Protein AF-A0A815WYH3-F1 (afdb_monomer_lite)

Foldseek 3Di:
DQLLLVLLCVLLVHDSVVFDQPDFVVNSVCDPVNLVVSQVSSCVVLVHRDDSVVCVVQGGNVSSSVVVCVVRPPCPPPLVPLAWDWDAPPPVLLDDIETEGDDDAELVSLLVCCLVCQVVVVVSCVVRVHYHYPRHPQQDPVSVVSNVVSNDDVPDDQDDPDPDPADWDDPDPRDIDDGDDDQVDDDDDDAAPPVDPDGDPDDDDDPNDDDDPPGDDDDDDDVVVVLVPDDPVVVVVVVVD

Sequence (241 aa):
MNIVQNCLSKLLGIPSTSISVETVFDDLGIDSLQAITFIDLLSQTVGKDVDIDILYKYPNIKSFAGRIQELTTDSAPIKPVINIQNYTLDKTAGMPKVYESIGEKSLEILLQFISSSKQRLLDELHQYGALLFCGFDVITAEHLSGVVESFTVSNKSFLDYRDGISPRTRLTTKVFTSTEYPKRVNMSLHNEMSYSTNMPSIIFFFCEIPPVENTGQTPIGDSRAIFESVDHNILTEFIER

pLDDT: mean 83.75, std 11.71, range [36.84, 96.62]

Organism: NCBI:txid1234261

InterPro domains:
  IPR003819 TauD/TfdA-like domain [PF02668] (106-231)
  IPR009081 Phosphopantetheine binding ACP domain [PF00550] (4-68)
  IPR009081 Phosphopantetheine binding ACP domain [PS50075] (1-72)
  IPR020806 Polyketide synthase-like, phosphopantetheine-binding domain [SM00823] (1-72)
  IPR036736 ACP-like superfamily [G3DSA:1.10.1200.10] (1-76)
  IPR036736 ACP-like superfamily [SSF47336] (2-76)
  IPR042098 Glutarate 2-hydroxylase superfamily [G3DSA:3.60.130.10] (80-241)
  IPR050411 Alpha-ketoglutarate-dependent hydroxylases [PTHR10696] (107-230)

Structure (mmCIF, N/CA/C/O backbone):
data_AF-A0A815WYH3-F1
#
_entry.id   AF-A0A815WYH3-F1
#
loop_
_atom_site.group_PDB
_atom_site.id
_atom_site.type_symbol
_atom_site.label_atom_id
_atom_site.label_alt_id
_atom_site.label_comp_id
_atom_site.label_asym_id
_atom_site.label_entity_id
_atom_site.label_seq_id
_atom_site.pdbx_PDB_ins_code
_atom_site.Cartn_x
_atom_site.Cartn_y
_atom_site.Cartn_z
_atom_site.occupancy
_atom_site.B_iso_or_equiv
_atom_site.auth_seq_id
_atom_site.auth_comp_id
_atom_site.auth_asym_id
_atom_site.auth_atom_id
_atom_site.pdbx_PDB_model_num
ATOM 1 N N . MET A 1 1 ? -24.680 0.031 37.332 1.00 52.81 1 MET A N 1
ATOM 2 C CA . MET A 1 1 ? -23.411 -0.338 38.000 1.00 52.81 1 MET A CA 1
ATOM 3 C C . MET A 1 1 ? -22.354 -0.485 36.914 1.00 52.81 1 MET A C 1
ATOM 5 O O . MET A 1 1 ? -22.673 -1.070 35.887 1.00 52.81 1 MET A O 1
ATOM 9 N N . ASN A 1 2 ? -21.181 0.133 37.060 1.00 76.50 2 ASN A N 1
ATOM 10 C CA . ASN A 1 2 ? -20.181 0.244 35.991 1.00 76.50 2 ASN A CA 1
ATOM 11 C C . ASN A 1 2 ? -19.472 -1.109 35.749 1.00 76.50 2 ASN A C 1
ATOM 13 O O . ASN A 1 2 ? -18.952 -1.698 36.695 1.00 76.50 2 ASN A O 1
ATOM 17 N N . ILE A 1 3 ? -19.442 -1.599 34.501 1.00 84.25 3 ILE A N 1
ATOM 18 C CA . ILE A 1 3 ? -18.807 -2.879 34.110 1.00 84.25 3 ILE A CA 1
ATOM 19 C C . ILE A 1 3 ? -17.335 -2.924 34.546 1.00 84.25 3 ILE A C 1
ATOM 21 O O . ILE A 1 3 ? -16.867 -3.944 35.050 1.00 84.25 3 ILE A O 1
ATOM 25 N N . VAL A 1 4 ? -16.641 -1.790 34.440 1.00 87.44 4 VAL A N 1
ATOM 26 C CA . VAL A 1 4 ? -15.240 -1.627 34.846 1.00 87.44 4 VAL A CA 1
ATOM 27 C C . VAL A 1 4 ? -15.076 -1.851 36.354 1.00 87.44 4 VAL A C 1
ATOM 29 O O . VAL A 1 4 ? -14.232 -2.641 36.772 1.00 87.44 4 VAL A O 1
ATOM 32 N N . GLN A 1 5 ? -15.936 -1.242 37.183 1.00 88.44 5 GLN A N 1
ATOM 33 C CA . GLN A 1 5 ? -15.913 -1.442 38.642 1.00 88.44 5 GLN A CA 1
ATOM 34 C C . GLN A 1 5 ? -16.225 -2.888 39.031 1.00 88.44 5 GLN A C 1
ATOM 36 O O . GLN A 1 5 ? -15.659 -3.394 39.994 1.00 88.44 5 GLN A O 1
ATOM 41 N N . ASN A 1 6 ? -17.105 -3.567 38.293 1.00 86.56 6 ASN A N 1
ATOM 42 C CA . ASN A 1 6 ? -17.422 -4.971 38.552 1.00 86.56 6 ASN A CA 1
ATOM 43 C C . ASN A 1 6 ? -16.234 -5.892 38.244 1.00 86.56 6 ASN A C 1
ATOM 45 O O . ASN A 1 6 ? -15.979 -6.826 39.000 1.00 86.56 6 ASN A O 1
ATOM 49 N N . CYS A 1 7 ? -15.502 -5.629 37.159 1.00 88.50 7 CYS A N 1
ATOM 50 C CA . CYS A 1 7 ? -14.302 -6.392 36.814 1.00 88.50 7 CYS A CA 1
ATOM 51 C C . CYS A 1 7 ? -13.193 -6.173 37.854 1.00 88.50 7 CYS A C 1
ATOM 53 O O . CYS A 1 7 ? -12.620 -7.143 38.343 1.00 88.50 7 CYS A O 1
ATOM 55 N N . LEU A 1 8 ? -12.970 -4.926 38.282 1.00 89.56 8 LEU A N 1
ATOM 56 C CA . LEU A 1 8 ? -12.018 -4.618 39.357 1.00 89.56 8 LEU A CA 1
ATOM 57 C C . LEU A 1 8 ? -12.423 -5.232 40.695 1.00 89.56 8 LEU A C 1
ATOM 59 O O . LEU A 1 8 ? -11.582 -5.770 41.399 1.00 89.56 8 LEU A O 1
ATOM 63 N N . SER A 1 9 ? -13.711 -5.199 41.036 1.00 89.94 9 SER A N 1
ATOM 64 C CA . SER A 1 9 ? -14.232 -5.819 42.258 1.00 89.94 9 SER A CA 1
ATOM 65 C C . SER A 1 9 ? -13.951 -7.323 42.297 1.00 89.94 9 SER A C 1
ATOM 67 O O . SER A 1 9 ? -13.523 -7.839 43.327 1.00 89.94 9 SER A O 1
ATOM 69 N N . LYS A 1 10 ? -14.121 -8.020 41.165 1.00 87.62 10 LYS A N 1
ATOM 70 C CA . LYS A 1 10 ? -13.778 -9.445 41.040 1.00 87.62 10 LYS A CA 1
ATOM 71 C C . LYS A 1 10 ? -12.277 -9.701 41.161 1.00 87.62 10 LYS A C 1
ATOM 73 O O . LYS A 1 10 ? -11.895 -10.665 41.811 1.00 87.62 10 LYS A O 1
ATOM 78 N N . LEU A 1 11 ? -11.453 -8.858 40.538 1.00 89.38 11 LEU A N 1
ATOM 79 C CA . LEU A 1 11 ? -9.998 -9.003 40.546 1.00 89.38 11 LEU A CA 1
ATOM 80 C C . LEU A 1 11 ? -9.394 -8.736 41.932 1.00 89.38 11 LEU A C 1
ATOM 82 O O . LEU A 1 11 ? -8.588 -9.521 42.415 1.00 89.38 11 LEU A O 1
ATOM 86 N N . LEU A 1 12 ? -9.808 -7.641 42.572 1.00 87.25 12 LEU A N 1
ATOM 87 C CA . LEU A 1 12 ? -9.263 -7.166 43.846 1.00 87.25 12 LEU A CA 1
ATOM 88 C C . LEU A 1 12 ? -9.925 -7.824 45.068 1.00 87.25 12 LEU A C 1
ATOM 90 O O . LEU A 1 12 ? -9.459 -7.652 46.191 1.00 87.25 12 LEU A O 1
ATOM 94 N N . GLY A 1 13 ? -11.036 -8.543 44.880 1.00 86.75 13 GLY A N 1
ATOM 95 C CA . GLY A 1 13 ? -11.764 -9.202 45.969 1.00 86.75 13 GLY A CA 1
ATOM 96 C C . GLY A 1 13 ? -12.457 -8.243 46.947 1.00 86.75 13 GLY A C 1
ATOM 97 O O . GLY A 1 13 ? -12.794 -8.647 48.059 1.00 86.75 13 GLY A O 1
ATOM 98 N N . ILE A 1 14 ? -12.683 -6.985 46.554 1.00 88.50 14 ILE A N 1
ATOM 99 C CA . ILE A 1 14 ? -13.350 -5.954 47.368 1.00 88.50 14 ILE A CA 1
ATOM 100 C C . ILE A 1 14 ? -14.691 -5.536 46.750 1.00 88.50 14 ILE A C 1
ATOM 102 O O . ILE A 1 14 ? -14.856 -5.632 45.532 1.00 88.50 14 ILE A O 1
ATOM 106 N N . PRO A 1 15 ? -15.666 -5.052 47.542 1.00 86.88 15 PRO A N 1
ATOM 107 C CA . PRO A 1 15 ? -16.958 -4.613 47.019 1.00 86.88 15 PRO A CA 1
ATOM 108 C C . PRO A 1 15 ? -16.825 -3.492 45.980 1.00 86.88 15 PRO A C 1
ATOM 110 O O . PRO A 1 15 ? -16.103 -2.521 46.180 1.00 86.88 15 PRO A O 1
ATOM 113 N N . SER A 1 16 ? -17.590 -3.551 44.889 1.00 85.25 16 SER A N 1
ATOM 114 C CA . SER A 1 16 ? -17.569 -2.509 43.848 1.00 85.25 16 SER A CA 1
ATOM 115 C C . SER A 1 16 ? -17.912 -1.106 44.374 1.00 85.25 16 SER A C 1
ATOM 117 O O . SER A 1 16 ? -17.493 -0.111 43.792 1.00 85.25 16 SER A O 1
ATOM 119 N N . THR A 1 17 ? -18.674 -1.012 45.468 1.00 85.81 17 THR A N 1
ATOM 120 C CA . THR A 1 17 ? -19.063 0.248 46.120 1.00 85.81 17 THR A CA 1
ATOM 121 C C . THR A 1 17 ? -17.929 0.913 46.896 1.00 85.81 17 THR A C 1
ATOM 123 O O . THR A 1 17 ? -18.011 2.113 47.143 1.00 85.81 17 THR A O 1
ATOM 126 N N . SER A 1 18 ? -16.880 0.173 47.274 1.00 85.31 18 SER A N 1
ATOM 127 C CA . SER A 1 18 ? -15.700 0.736 47.943 1.00 85.31 18 SER A CA 1
ATOM 128 C C . SER A 1 18 ? -14.633 1.224 46.963 1.00 85.31 18 SER A C 1
ATOM 130 O O . SER A 1 18 ? -13.652 1.825 47.389 1.00 85.31 18 SER A O 1
ATOM 132 N N . ILE A 1 19 ? -14.806 0.978 45.661 1.00 86.50 19 ILE A N 1
ATOM 133 C CA . ILE A 1 19 ? -13.854 1.388 44.628 1.00 86.50 19 ILE A CA 1
ATOM 134 C C . ILE A 1 19 ? -14.265 2.759 44.087 1.00 86.50 19 ILE A C 1
ATOM 136 O O . ILE A 1 19 ? -15.238 2.881 43.335 1.00 86.50 19 ILE A O 1
ATOM 140 N N . SER A 1 20 ? -13.509 3.791 44.459 1.00 88.06 20 SER A N 1
ATOM 141 C CA . SER A 1 20 ? -13.679 5.143 43.920 1.00 88.06 20 SER A CA 1
ATOM 142 C C . SER A 1 20 ? -13.377 5.174 42.424 1.00 88.06 20 SER A C 1
ATOM 144 O O . SER A 1 20 ? -12.405 4.582 41.960 1.00 88.06 20 SER A O 1
ATOM 146 N N . VAL A 1 21 ? -14.198 5.900 41.662 1.00 86.50 21 VAL A N 1
ATOM 147 C CA . VAL A 1 21 ? -14.031 6.003 40.205 1.00 86.50 21 VAL A CA 1
ATOM 148 C C . VAL A 1 21 ? -12.899 6.943 39.774 1.00 86.50 21 VAL A C 1
ATOM 150 O O . VAL A 1 21 ? -12.484 6.904 38.618 1.00 86.50 21 VAL A O 1
ATOM 153 N N . GLU A 1 22 ? -12.425 7.790 40.687 1.00 86.94 22 GLU A N 1
ATOM 154 C CA . GLU A 1 22 ? -11.383 8.795 40.431 1.00 86.94 22 GLU A CA 1
ATOM 155 C C . GLU A 1 22 ? -9.981 8.295 40.812 1.00 86.94 22 GLU A C 1
ATOM 157 O O . GLU A 1 22 ? -8.987 8.873 40.378 1.00 86.94 22 GLU A O 1
ATOM 162 N N . THR A 1 23 ? -9.887 7.232 41.621 1.00 86.44 23 THR A N 1
ATOM 163 C CA . THR A 1 23 ? -8.600 6.655 42.030 1.00 86.44 23 THR A CA 1
ATOM 164 C C . THR A 1 23 ? -7.908 6.030 40.826 1.00 86.44 23 THR A C 1
ATOM 166 O O . THR A 1 23 ? -8.549 5.340 40.026 1.00 86.44 23 THR A O 1
ATOM 169 N N . VAL A 1 24 ? -6.606 6.285 40.693 1.00 89.12 24 VAL A N 1
ATOM 170 C CA . VAL A 1 24 ? -5.809 5.705 39.612 1.00 89.12 24 VAL A CA 1
ATOM 171 C C . VAL A 1 24 ? -5.590 4.209 39.834 1.00 89.12 24 VAL A C 1
ATOM 173 O O . VAL A 1 24 ? -5.567 3.746 40.972 1.00 89.12 24 VAL A O 1
ATOM 176 N N . PHE A 1 25 ? -5.457 3.436 38.757 1.00 88.31 25 PHE A N 1
ATOM 177 C CA . PHE A 1 25 ? -5.345 1.976 38.842 1.00 88.31 25 PHE A CA 1
ATOM 178 C C . PHE A 1 25 ? -4.132 1.518 39.660 1.00 88.31 25 PHE A C 1
ATOM 180 O O . PHE A 1 25 ? -4.266 0.601 40.470 1.00 88.31 25 PHE A O 1
ATOM 187 N N . ASP A 1 26 ? -3.001 2.207 39.535 1.00 84.12 26 ASP A N 1
ATOM 188 C CA . ASP A 1 26 ? -1.790 1.932 40.313 1.00 84.12 26 ASP A CA 1
ATOM 189 C C . ASP A 1 26 ? -2.052 2.054 41.826 1.00 84.12 26 ASP A C 1
ATOM 191 O O . ASP A 1 26 ? -1.686 1.171 42.602 1.00 84.12 26 ASP A O 1
ATOM 195 N N . ASP A 1 27 ? -2.785 3.094 42.243 1.00 85.94 27 ASP A N 1
ATOM 196 C CA . ASP A 1 27 ? -3.171 3.329 43.644 1.00 85.94 27 ASP A CA 1
ATOM 197 C C . ASP A 1 27 ? -4.234 2.329 44.138 1.00 85.94 27 ASP A C 1
ATOM 199 O O . ASP A 1 27 ? -4.399 2.131 45.343 1.00 85.94 27 ASP A O 1
ATOM 203 N N . LEU A 1 28 ? -4.958 1.679 43.219 1.00 84.19 28 LEU A N 1
ATOM 204 C CA . LEU A 1 28 ? -5.856 0.557 43.515 1.00 84.19 28 LEU A CA 1
ATOM 205 C C . LEU A 1 28 ? -5.106 -0.780 43.641 1.00 84.19 28 LEU A C 1
ATOM 207 O O . LEU A 1 28 ? -5.736 -1.796 43.939 1.00 84.19 28 LEU A O 1
ATOM 211 N N . GLY A 1 29 ? -3.785 -0.785 43.442 1.00 83.12 29 GLY A N 1
ATOM 212 C CA . GLY A 1 29 ? -2.940 -1.973 43.521 1.00 83.12 29 GLY A CA 1
ATOM 213 C C . GLY A 1 29 ? -2.857 -2.770 42.221 1.00 83.12 29 GLY A C 1
ATOM 214 O O . GLY A 1 29 ? -2.375 -3.900 42.253 1.00 83.12 29 GLY A O 1
ATOM 215 N N . ILE A 1 30 ? -3.304 -2.202 41.094 1.00 86.25 30 ILE A N 1
ATOM 216 C CA . ILE A 1 30 ? -3.217 -2.839 39.777 1.00 86.25 30 ILE A CA 1
ATOM 217 C C . ILE A 1 30 ? -1.783 -2.710 39.253 1.00 86.25 30 ILE A C 1
ATOM 219 O O . ILE A 1 30 ? -1.401 -1.703 38.666 1.00 86.25 30 ILE A O 1
ATOM 223 N N . ASP A 1 31 ? -0.983 -3.747 39.475 1.00 85.00 31 ASP A N 1
ATOM 224 C CA . ASP A 1 31 ? 0.355 -3.889 38.897 1.00 85.00 31 ASP A CA 1
ATOM 225 C C . ASP A 1 31 ? 0.322 -4.432 37.450 1.00 85.00 31 ASP A C 1
ATOM 227 O O . ASP A 1 31 ? -0.736 -4.711 36.884 1.00 85.00 31 ASP A O 1
ATOM 231 N N . SER A 1 32 ? 1.492 -4.619 36.829 1.00 81.94 32 SER A N 1
ATOM 232 C CA . SER A 1 32 ? 1.603 -5.099 35.442 1.00 81.94 32 SER A CA 1
ATOM 233 C C . SER A 1 32 ? 0.963 -6.472 35.191 1.00 81.94 32 SER A C 1
ATOM 235 O O . SER A 1 32 ? 0.490 -6.723 34.085 1.00 81.94 32 SER A O 1
ATOM 237 N N . LEU A 1 33 ? 0.928 -7.367 36.184 1.00 81.12 33 LEU A N 1
ATOM 238 C CA . LEU A 1 33 ? 0.318 -8.694 36.046 1.00 81.12 33 LEU A CA 1
ATOM 239 C C . LEU A 1 33 ? -1.201 -8.619 36.243 1.00 81.12 33 LEU A C 1
ATOM 241 O O . LEU A 1 33 ? -1.975 -9.253 35.514 1.00 81.12 33 LEU A O 1
ATOM 245 N N . GLN A 1 34 ? -1.634 -7.806 37.205 1.00 85.44 34 GLN A N 1
ATOM 246 C CA . GLN A 1 34 ? -3.046 -7.535 37.444 1.00 85.44 34 GLN A CA 1
ATOM 247 C C . GLN A 1 34 ? -3.681 -6.778 36.279 1.00 85.44 34 GLN A C 1
ATOM 249 O O . GLN A 1 34 ? -4.821 -7.072 35.938 1.00 85.44 34 GLN A O 1
ATOM 254 N N . ALA A 1 35 ? -2.945 -5.883 35.615 1.00 85.94 35 ALA A N 1
ATOM 255 C CA . ALA A 1 35 ? -3.404 -5.177 34.423 1.00 85.94 35 ALA A CA 1
ATOM 256 C C . ALA A 1 35 ? -3.751 -6.147 33.283 1.00 85.94 35 ALA A C 1
ATOM 258 O O . ALA A 1 35 ? -4.817 -6.029 32.685 1.00 85.94 35 ALA A O 1
ATOM 259 N N . ILE A 1 36 ? -2.912 -7.158 33.030 1.00 84.94 36 ILE A N 1
ATOM 260 C CA . ILE A 1 36 ? -3.185 -8.190 32.014 1.00 84.94 36 ILE A CA 1
ATOM 261 C C . ILE A 1 36 ? -4.455 -8.970 32.371 1.00 84.94 36 ILE A C 1
ATOM 263 O O . ILE A 1 36 ? -5.349 -9.126 31.542 1.00 84.94 36 ILE A O 1
ATOM 267 N N . THR A 1 37 ? -4.564 -9.413 33.626 1.00 84.94 37 THR A N 1
ATOM 268 C CA . THR A 1 37 ? -5.722 -10.187 34.108 1.00 84.94 37 THR A CA 1
ATOM 269 C C . THR A 1 37 ? -7.009 -9.360 34.068 1.00 84.94 37 THR A C 1
ATOM 271 O O . THR A 1 37 ? -8.078 -9.857 33.716 1.00 84.94 37 THR A O 1
ATOM 274 N N . PHE A 1 38 ? -6.909 -8.077 34.411 1.00 90.31 38 PHE A N 1
ATOM 275 C CA . PHE A 1 38 ? -8.008 -7.128 34.356 1.00 90.31 38 PHE A CA 1
ATOM 276 C C . PHE A 1 38 ? -8.518 -6.941 32.926 1.00 90.31 38 PHE A C 1
ATOM 278 O O . PHE A 1 38 ? -9.726 -7.000 32.696 1.00 90.31 38 PHE A O 1
ATOM 285 N N . ILE A 1 39 ? -7.602 -6.741 31.976 1.00 89.75 39 ILE A N 1
ATOM 286 C CA . ILE A 1 39 ? -7.915 -6.546 30.560 1.00 89.75 39 ILE A CA 1
ATOM 287 C C . ILE A 1 39 ? -8.526 -7.806 29.944 1.00 89.75 39 ILE A C 1
ATOM 289 O O . ILE A 1 39 ? -9.512 -7.694 29.218 1.00 89.75 39 ILE A O 1
ATOM 293 N N . ASP A 1 40 ? -8.018 -8.994 30.272 1.00 84.62 40 ASP A N 1
ATOM 294 C CA . ASP A 1 40 ? -8.595 -10.264 29.817 1.00 84.62 40 ASP A CA 1
ATOM 295 C C . ASP A 1 40 ? -10.028 -10.454 30.350 1.00 84.62 40 ASP A C 1
ATOM 297 O O . ASP A 1 40 ? -10.972 -10.660 29.582 1.00 84.62 40 ASP A O 1
ATOM 301 N N . LEU A 1 41 ? -10.233 -10.264 31.660 1.00 86.00 41 LEU A N 1
ATOM 302 C CA . LEU A 1 41 ? -11.558 -10.361 32.279 1.00 86.00 41 LEU A CA 1
ATOM 303 C C . LEU A 1 41 ? -12.547 -9.359 31.674 1.00 86.00 41 LEU A C 1
ATOM 305 O O . LEU A 1 41 ? -13.723 -9.673 31.460 1.00 86.00 41 LEU A O 1
ATOM 309 N N . LEU A 1 42 ? -12.077 -8.141 31.416 1.00 88.44 42 LEU A N 1
ATOM 310 C CA . LEU A 1 42 ? -12.877 -7.100 30.800 1.00 88.44 42 LEU A CA 1
ATOM 311 C C . LEU A 1 42 ? -13.233 -7.465 29.359 1.00 88.44 42 LEU A C 1
ATOM 313 O O . LEU A 1 42 ? -14.410 -7.389 29.023 1.00 88.44 42 LEU A O 1
ATOM 317 N N . SER A 1 43 ? -12.264 -7.918 28.559 1.00 85.88 43 SER A N 1
ATOM 318 C CA . SER A 1 43 ? -12.452 -8.335 27.161 1.00 85.88 43 SER A CA 1
ATOM 319 C C . SER A 1 43 ? -13.501 -9.441 27.041 1.00 85.88 43 SER A C 1
ATOM 321 O O . SER A 1 43 ? -14.440 -9.341 26.251 1.00 85.88 43 SER A O 1
ATOM 323 N N . GLN A 1 44 ? -13.424 -10.446 27.918 1.00 80.81 44 GLN A N 1
ATOM 324 C CA . GLN A 1 44 ? -14.420 -11.517 28.010 1.00 80.81 44 GLN A CA 1
ATOM 325 C C . GLN A 1 44 ? -15.802 -10.997 28.425 1.00 80.81 44 GLN A C 1
ATOM 327 O O . GLN A 1 44 ? -16.821 -11.451 27.908 1.00 80.81 44 GLN A O 1
ATOM 332 N N . THR A 1 45 ? -15.853 -10.031 29.347 1.00 82.69 45 THR A N 1
ATOM 333 C CA . THR A 1 45 ? -17.116 -9.457 29.835 1.00 82.69 45 THR A CA 1
ATOM 334 C C . THR A 1 45 ? -17.795 -8.584 28.778 1.00 82.69 45 THR A C 1
ATOM 336 O O . THR A 1 45 ? -19.023 -8.567 28.700 1.00 82.69 45 THR A O 1
ATOM 339 N N . VAL A 1 46 ? -17.019 -7.857 27.969 1.00 82.31 46 VAL A N 1
ATOM 340 C CA . VAL A 1 46 ? -17.537 -6.977 26.910 1.00 82.31 46 VAL A CA 1
ATOM 341 C C . VAL A 1 46 ? -17.693 -7.679 25.557 1.00 82.31 46 VAL A C 1
ATOM 343 O O . VAL A 1 46 ? -18.334 -7.130 24.665 1.00 82.31 46 VAL A O 1
ATOM 346 N N . GLY A 1 47 ? -17.129 -8.880 25.396 1.00 76.88 47 GLY A N 1
ATOM 347 C CA . GLY A 1 47 ? -17.177 -9.654 24.154 1.00 76.88 47 GLY A CA 1
ATOM 348 C C . GLY A 1 47 ? -16.351 -9.058 23.007 1.00 76.88 47 GLY A C 1
ATOM 349 O O . GLY A 1 47 ? -16.655 -9.322 21.845 1.00 76.88 47 GLY A O 1
ATOM 350 N N . LYS A 1 48 ? -15.347 -8.228 23.315 1.00 79.38 48 LYS A N 1
ATOM 351 C CA . LYS A 1 48 ? -14.426 -7.587 22.361 1.00 79.38 48 LYS A CA 1
ATOM 352 C C . LYS A 1 48 ? -13.023 -7.570 22.964 1.00 79.38 48 LYS A C 1
ATOM 354 O O . LYS A 1 48 ? -12.899 -7.384 24.171 1.00 79.38 48 LYS A O 1
ATOM 359 N N . ASP A 1 49 ? -11.993 -7.701 22.133 1.00 79.56 49 ASP A N 1
ATOM 360 C CA . ASP A 1 49 ? -10.609 -7.553 22.588 1.00 79.56 49 ASP A CA 1
ATOM 361 C C . ASP A 1 49 ? -10.339 -6.102 22.993 1.00 79.56 49 ASP A C 1
ATOM 363 O O . ASP A 1 49 ? -10.594 -5.161 22.234 1.00 79.56 49 ASP A O 1
ATOM 367 N N . VAL A 1 50 ? -9.836 -5.924 24.211 1.00 83.25 50 VAL A N 1
ATOM 368 C CA . VAL A 1 50 ? -9.460 -4.629 24.770 1.00 83.25 50 VAL A CA 1
ATOM 369 C C . VAL A 1 50 ? -7.937 -4.544 24.805 1.00 83.25 50 VAL A C 1
ATOM 371 O O . VAL A 1 50 ? -7.279 -5.384 25.408 1.00 83.25 50 VAL A O 1
ATOM 374 N N . ASP A 1 51 ? -7.369 -3.524 24.165 1.00 84.25 51 ASP A N 1
ATOM 375 C CA . ASP A 1 51 ? -5.922 -3.292 24.179 1.00 84.25 51 ASP A CA 1
ATOM 376 C C . ASP A 1 51 ? -5.468 -2.782 25.558 1.00 84.25 51 ASP A C 1
ATOM 378 O O . ASP A 1 51 ? -6.063 -1.854 26.111 1.00 84.25 51 ASP A O 1
ATOM 382 N N . ILE A 1 52 ? -4.401 -3.364 26.108 1.00 84.75 52 ILE A N 1
ATOM 383 C CA . ILE A 1 52 ? -3.816 -2.963 27.392 1.00 84.75 52 ILE A CA 1
ATOM 384 C C . ILE A 1 52 ? -3.306 -1.516 27.381 1.00 84.75 52 ILE A C 1
ATOM 386 O O . ILE A 1 52 ? -3.349 -0.849 28.416 1.00 84.75 52 ILE A O 1
ATOM 390 N N . ASP A 1 53 ? -2.912 -0.985 26.221 1.00 83.25 53 ASP A N 1
ATOM 391 C CA . ASP A 1 53 ? -2.415 0.387 26.081 1.00 83.25 53 ASP A CA 1
ATOM 392 C C . ASP A 1 53 ? -3.434 1.436 26.539 1.00 83.25 53 ASP A C 1
ATOM 394 O O . ASP A 1 53 ? -3.071 2.540 26.965 1.00 83.25 53 ASP A O 1
ATOM 398 N N . ILE A 1 54 ? -4.730 1.114 26.481 1.00 83.38 54 ILE A N 1
ATOM 399 C CA . ILE A 1 54 ? -5.770 2.044 26.919 1.00 83.38 54 ILE A CA 1
ATOM 400 C C . ILE A 1 54 ? -5.752 2.236 28.443 1.00 83.38 54 ILE A C 1
ATOM 402 O O . ILE A 1 54 ? -6.174 3.287 28.918 1.00 83.38 54 ILE A O 1
ATOM 406 N N . LEU A 1 55 ? -5.242 1.268 29.212 1.00 84.12 55 LEU A N 1
ATOM 407 C CA . LEU A 1 55 ? -5.142 1.366 30.670 1.00 84.12 55 LEU A CA 1
ATOM 408 C C . LEU A 1 55 ? -4.157 2.466 31.086 1.00 84.12 55 LEU A C 1
ATOM 410 O O . LEU A 1 55 ? -4.433 3.224 32.012 1.00 84.12 55 LEU A O 1
ATOM 414 N N . TYR A 1 56 ? -3.062 2.618 30.337 1.00 80.94 56 TYR A N 1
ATOM 415 C CA . TYR A 1 56 ? -2.076 3.680 30.550 1.00 80.94 56 TYR A CA 1
ATOM 416 C C . TYR A 1 56 ? -2.571 5.054 30.083 1.00 80.94 56 TYR A C 1
ATOM 418 O O . TYR A 1 56 ? -2.225 6.076 30.673 1.00 80.94 56 TYR A O 1
ATOM 426 N N . LYS A 1 57 ? -3.398 5.100 29.030 1.00 81.81 57 LYS A N 1
ATOM 427 C CA . LYS A 1 57 ? -3.979 6.351 28.507 1.00 81.81 57 LYS A CA 1
ATOM 428 C C . LYS A 1 57 ? -5.116 6.889 29.378 1.00 81.81 57 LYS A C 1
ATOM 430 O O . LYS A 1 57 ? -5.313 8.101 29.440 1.00 81.81 57 LYS A O 1
ATOM 435 N N . TYR A 1 58 ? -5.856 6.003 30.039 1.00 88.25 58 TYR A N 1
ATOM 436 C CA . TYR A 1 58 ? -7.019 6.335 30.858 1.00 88.25 58 TYR A CA 1
ATOM 437 C C . TYR A 1 58 ? -6.848 5.741 32.261 1.00 88.25 58 TYR A C 1
ATOM 439 O O . TYR A 1 58 ? -7.434 4.705 32.560 1.00 88.25 58 TYR A O 1
ATOM 447 N N . PRO A 1 59 ? -6.044 6.370 33.136 1.00 86.81 59 PRO A N 1
ATOM 448 C CA . PRO A 1 59 ? -5.496 5.717 34.324 1.00 86.81 59 PRO A CA 1
ATOM 449 C C . PRO A 1 59 ? -6.484 5.554 35.488 1.00 86.81 59 PRO A C 1
ATOM 451 O O . PRO A 1 59 ? -6.064 5.171 36.571 1.00 86.81 59 PRO A O 1
ATOM 454 N N . ASN A 1 60 ? -7.776 5.857 35.319 1.00 89.56 60 ASN A N 1
ATOM 455 C CA . ASN A 1 60 ? -8.800 5.676 36.353 1.00 89.56 60 ASN A CA 1
ATOM 456 C C . ASN A 1 60 ? -10.136 5.220 35.758 1.00 89.56 60 ASN A C 1
ATOM 458 O O . ASN A 1 60 ? -10.408 5.401 34.571 1.00 89.56 60 ASN A O 1
ATOM 462 N N . ILE A 1 61 ? -11.015 4.673 36.600 1.00 87.19 61 ILE A N 1
ATOM 463 C CA . ILE A 1 61 ? -12.301 4.106 36.169 1.00 87.19 61 ILE A CA 1
ATOM 464 C C . ILE A 1 61 ? -13.163 5.122 35.421 1.00 87.19 61 ILE A C 1
ATOM 466 O O . ILE A 1 61 ? -13.836 4.744 34.469 1.00 87.19 61 ILE A O 1
ATOM 470 N N . LYS A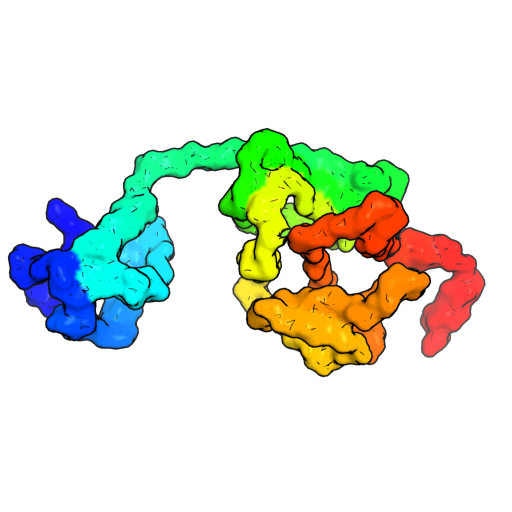 1 62 ? -13.202 6.387 35.848 1.00 86.00 62 LYS A N 1
ATOM 471 C CA . LYS A 1 62 ? -14.054 7.405 35.222 1.00 86.00 62 LYS A CA 1
ATOM 472 C C . LYS A 1 62 ? -13.680 7.639 33.761 1.00 86.00 62 LYS A C 1
ATOM 474 O O . LYS A 1 62 ? -14.555 7.601 32.899 1.00 86.00 62 LYS A O 1
ATOM 479 N N . SER A 1 63 ? -12.395 7.860 33.491 1.00 84.94 63 SER A N 1
ATOM 480 C CA . SER A 1 63 ? -11.883 8.077 32.134 1.00 84.94 63 SER A CA 1
ATOM 481 C C . SER A 1 63 ? -11.911 6.791 31.302 1.00 84.94 63 SER A C 1
ATOM 483 O O . SER A 1 63 ? -12.332 6.802 30.146 1.00 84.94 63 SER A O 1
ATOM 485 N N . PHE A 1 64 ? -11.567 5.661 31.918 1.00 87.38 64 PHE A N 1
ATOM 486 C CA . PHE A 1 64 ? -11.517 4.357 31.268 1.00 87.38 64 PHE A CA 1
ATOM 487 C C . PHE A 1 64 ? -12.912 3.831 30.904 1.00 87.38 64 PHE A C 1
ATOM 489 O O . PHE A 1 64 ? -13.132 3.353 29.795 1.00 87.38 64 PHE A O 1
ATOM 496 N N . ALA A 1 65 ? -13.898 3.964 31.794 1.00 84.25 65 ALA A N 1
ATOM 497 C CA . ALA A 1 65 ? -15.257 3.489 31.549 1.00 84.25 65 ALA A CA 1
ATOM 498 C C . ALA A 1 65 ? -15.971 4.251 30.434 1.00 84.25 65 ALA A C 1
ATOM 500 O O . ALA A 1 65 ? -16.767 3.635 29.735 1.00 84.25 65 ALA A O 1
ATOM 501 N N . GLY A 1 66 ? -15.673 5.541 30.234 1.00 79.44 66 GLY A N 1
ATOM 502 C CA . GLY A 1 66 ? -16.161 6.283 29.068 1.00 79.44 66 GLY A CA 1
ATOM 503 C C . GLY A 1 66 ? -15.675 5.647 27.766 1.00 79.44 66 GLY A C 1
ATOM 504 O O . GLY A 1 66 ? -16.475 5.368 26.878 1.00 79.44 66 GLY A O 1
ATOM 505 N N . ARG A 1 67 ? -14.386 5.286 27.705 1.00 82.00 67 ARG A N 1
ATOM 506 C CA . ARG A 1 67 ? -13.808 4.612 26.539 1.00 82.00 67 ARG A CA 1
ATOM 507 C C . ARG A 1 67 ? -14.360 3.201 26.332 1.00 82.00 67 ARG A C 1
ATOM 509 O O . ARG A 1 67 ? -14.651 2.814 25.206 1.00 82.00 67 ARG A O 1
ATOM 516 N N . ILE A 1 68 ? -14.545 2.432 27.405 1.00 83.44 68 ILE A N 1
ATOM 517 C CA . ILE A 1 68 ? -15.176 1.106 27.323 1.00 83.44 68 ILE A CA 1
ATOM 518 C C . ILE A 1 68 ? -16.644 1.218 26.905 1.00 83.44 68 ILE A C 1
ATOM 520 O O . ILE A 1 68 ? -17.121 0.392 26.132 1.00 83.44 68 ILE A O 1
ATOM 524 N N . GLN A 1 69 ? -17.368 2.239 27.367 1.00 76.12 69 GLN A N 1
ATOM 525 C CA . GLN A 1 69 ? -18.723 2.516 26.899 1.00 76.12 69 GLN A CA 1
ATOM 526 C C . GLN A 1 69 ? -18.721 2.823 25.408 1.00 76.12 69 GLN A C 1
ATOM 528 O O . GLN A 1 69 ? -19.428 2.139 24.692 1.00 76.12 69 GLN A O 1
ATOM 533 N N . GLU A 1 70 ? -17.852 3.699 24.902 1.00 70.56 70 GLU A N 1
ATOM 534 C CA . GLU A 1 70 ? -17.700 3.916 23.452 1.00 70.56 70 GLU A CA 1
ATOM 535 C C . GLU A 1 70 ? -17.410 2.620 22.672 1.00 70.56 70 GLU A C 1
ATOM 537 O O . GLU A 1 70 ? -17.913 2.443 21.565 1.00 70.56 70 GLU A O 1
ATOM 542 N N . LEU A 1 71 ? -16.648 1.686 23.253 1.00 68.75 7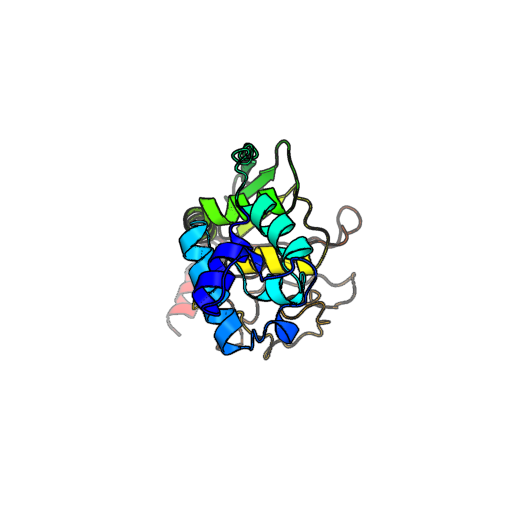1 LEU A N 1
ATOM 543 C CA . LEU A 1 71 ? -16.380 0.375 22.652 1.00 68.75 71 LEU A CA 1
ATOM 544 C C . LEU A 1 71 ? -17.578 -0.599 22.732 1.00 68.75 71 LEU A C 1
ATOM 546 O O . LEU A 1 71 ? -17.643 -1.533 21.930 1.00 68.75 71 LEU A O 1
ATOM 550 N N . THR A 1 72 ? -18.517 -0.414 23.670 1.00 65.94 72 THR A N 1
ATOM 551 C CA . THR A 1 72 ? -19.618 -1.357 23.984 1.00 65.94 72 THR A CA 1
ATOM 552 C C . THR A 1 72 ? -21.021 -0.862 23.640 1.00 65.94 72 THR A C 1
ATOM 554 O O . THR A 1 72 ? -21.896 -1.690 23.388 1.00 65.94 72 THR A O 1
ATOM 557 N N . THR A 1 73 ? -21.268 0.449 23.581 1.00 57.38 73 THR A N 1
ATOM 558 C CA . THR A 1 73 ? -22.474 1.005 22.966 1.00 57.38 73 THR A CA 1
ATOM 559 C C . THR A 1 73 ? -22.362 0.836 21.466 1.00 57.38 73 THR A C 1
ATOM 561 O O . THR A 1 73 ? -21.928 1.727 20.742 1.00 57.38 73 THR A O 1
ATOM 564 N N . ASP A 1 74 ? -22.831 -0.314 21.000 1.00 44.69 74 ASP A N 1
ATOM 565 C CA . ASP A 1 74 ? -23.410 -0.411 19.678 1.00 44.69 74 ASP A CA 1
ATOM 566 C C . ASP A 1 74 ? -24.629 0.548 19.628 1.00 44.69 74 ASP A C 1
ATOM 568 O O . ASP A 1 74 ? -25.782 0.139 19.730 1.00 44.69 74 ASP A O 1
ATOM 572 N N . SER A 1 75 ? -24.414 1.833 19.312 1.00 41.06 75 SER A N 1
ATOM 573 C CA . SER A 1 75 ? -24.986 2.191 18.017 1.00 41.06 75 SER A CA 1
ATOM 574 C C . SER A 1 75 ? -24.208 1.283 17.092 1.00 41.06 75 SER A C 1
ATOM 576 O O . SER A 1 75 ? -23.001 1.507 16.971 1.00 41.06 75 SER A O 1
ATOM 578 N N . ALA A 1 76 ? -24.823 0.189 16.607 1.00 36.84 76 ALA A N 1
ATOM 579 C CA . ALA A 1 76 ? -24.197 -0.643 15.584 1.00 36.84 76 ALA A CA 1
ATOM 580 C C . ALA A 1 76 ? -23.508 0.365 14.680 1.00 36.84 76 ALA A C 1
ATOM 582 O O . ALA A 1 76 ? -24.236 1.271 14.240 1.00 36.84 76 ALA A O 1
ATOM 583 N N . PRO A 1 77 ? -22.156 0.361 14.562 1.00 41.69 77 PRO A N 1
ATOM 584 C CA . PRO A 1 77 ? -21.501 1.359 13.741 1.00 41.69 77 PRO A CA 1
ATOM 585 C C . PRO A 1 77 ? -22.326 1.317 12.478 1.00 41.69 77 PRO A C 1
ATOM 587 O O . PRO A 1 77 ? -22.579 0.204 11.994 1.00 41.69 77 PRO A O 1
ATOM 590 N N . ILE A 1 78 ? -22.916 2.450 12.067 1.00 39.94 78 ILE A N 1
ATOM 591 C CA . ILE A 1 78 ? -23.507 2.527 10.735 1.00 39.94 78 ILE A CA 1
ATOM 592 C C . ILE A 1 78 ? -22.351 2.004 9.920 1.00 39.94 78 ILE A C 1
ATOM 594 O O . ILE A 1 78 ? -21.352 2.713 9.883 1.00 39.94 78 ILE A O 1
ATOM 598 N N . LYS A 1 79 ? -22.384 0.725 9.493 1.00 42.34 79 LYS A N 1
ATOM 599 C CA . LYS A 1 79 ? -21.231 0.093 8.859 1.00 42.34 79 LYS A CA 1
ATOM 600 C C . LYS A 1 79 ? -21.051 1.043 7.711 1.00 42.34 79 LYS A C 1
ATOM 602 O O . LYS A 1 79 ? -21.994 1.099 6.911 1.00 42.34 79 LYS A O 1
ATOM 607 N N . PRO A 1 80 ? -20.004 1.886 7.724 1.00 49.28 80 PRO A N 1
ATOM 608 C CA . PRO A 1 80 ? -19.930 2.933 6.738 1.00 49.28 80 PRO A CA 1
ATOM 609 C C . PRO A 1 80 ? -20.006 2.160 5.438 1.00 49.28 80 PRO A C 1
ATOM 611 O O . PRO A 1 80 ? -19.313 1.148 5.285 1.00 49.28 80 PRO A O 1
ATOM 614 N N . VAL A 1 81 ? -21.036 2.456 4.642 1.00 54.66 81 VAL A N 1
ATOM 615 C CA . VAL A 1 81 ? -21.326 1.638 3.472 1.00 54.66 81 VAL A CA 1
ATOM 616 C C . VAL A 1 81 ? -20.059 1.742 2.653 1.00 54.66 81 VAL A C 1
ATOM 618 O O . VAL A 1 81 ? -19.725 2.834 2.197 1.00 54.66 81 VAL A O 1
ATOM 621 N N . ILE A 1 82 ? -19.307 0.640 2.586 1.00 69.12 82 ILE A N 1
ATOM 622 C CA . ILE A 1 82 ? -18.006 0.607 1.933 1.00 69.12 82 ILE A CA 1
ATOM 623 C C . ILE A 1 82 ? -18.308 0.681 0.447 1.00 69.12 82 ILE A C 1
ATOM 625 O O . ILE A 1 82 ? -18.468 -0.331 -0.233 1.00 69.12 82 ILE A O 1
ATOM 629 N N . ASN A 1 83 ? -18.496 1.899 -0.032 1.00 82.12 83 ASN A N 1
ATOM 630 C CA . ASN A 1 83 ? -18.854 2.160 -1.400 1.00 82.12 83 ASN A CA 1
ATOM 631 C C . ASN A 1 83 ? -17.562 2.410 -2.156 1.00 82.12 83 ASN A C 1
ATOM 633 O O . ASN A 1 83 ? -17.105 3.539 -2.296 1.00 82.12 83 ASN A O 1
ATOM 637 N N . ILE A 1 84 ? -16.929 1.316 -2.560 1.00 85.56 84 ILE A N 1
ATOM 638 C CA . ILE A 1 84 ? -15.666 1.350 -3.279 1.00 85.56 84 ILE A CA 1
ATOM 639 C C . ILE A 1 84 ? -15.931 0.910 -4.708 1.00 85.56 84 ILE A C 1
ATOM 641 O O . ILE A 1 84 ? -16.358 -0.223 -4.952 1.00 85.56 84 ILE A O 1
ATOM 645 N N . GLN A 1 85 ? -15.637 1.793 -5.661 1.00 91.00 85 GLN A N 1
ATOM 646 C CA . GLN A 1 85 ? -15.525 1.371 -7.050 1.00 91.00 85 GLN A CA 1
ATOM 647 C C . GLN A 1 85 ? -14.174 0.727 -7.283 1.00 91.00 85 GLN A C 1
ATOM 649 O O . GLN A 1 85 ? -13.169 1.075 -6.661 1.00 91.00 85 GLN A O 1
ATOM 654 N N . ASN A 1 86 ? -14.155 -0.206 -8.225 1.00 89.88 86 ASN A N 1
ATOM 655 C CA . ASN A 1 86 ? -12.917 -0.790 -8.681 1.00 89.88 86 ASN A CA 1
ATOM 656 C C . ASN A 1 86 ? -12.896 -0.931 -10.197 1.00 89.88 86 ASN A C 1
ATOM 658 O O . ASN A 1 86 ? -13.901 -1.241 -10.835 1.00 89.88 86 ASN A O 1
ATOM 662 N N . TYR A 1 87 ? -11.726 -0.689 -10.765 1.00 91.56 87 TYR A N 1
ATOM 663 C CA . TYR A 1 87 ? -11.463 -0.741 -12.197 1.00 91.56 87 TYR A CA 1
ATOM 664 C C . TYR A 1 87 ? -9.982 -1.032 -12.413 1.00 91.56 87 TYR A C 1
ATOM 666 O O . TYR A 1 87 ? -9.224 -1.167 -11.458 1.00 91.56 87 TYR A O 1
ATOM 674 N N . THR A 1 88 ? -9.567 -1.162 -13.662 1.00 87.88 88 THR A N 1
ATOM 675 C CA . THR A 1 88 ? -8.155 -1.285 -14.013 1.00 87.88 88 THR A CA 1
ATO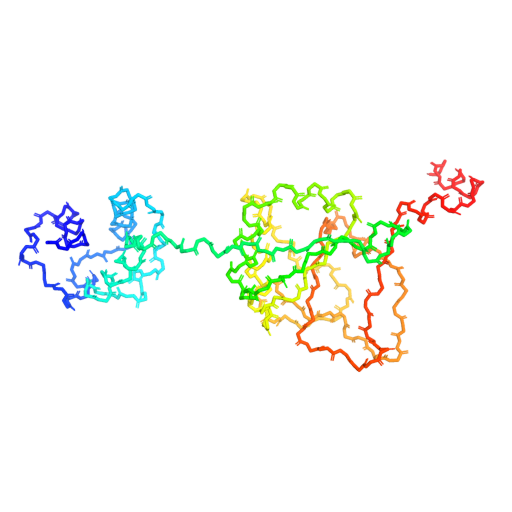M 676 C C . THR A 1 88 ? -7.731 -0.030 -14.753 1.00 87.88 88 THR A C 1
ATOM 678 O O . THR A 1 88 ? -8.445 0.401 -15.662 1.00 87.88 88 THR A O 1
ATOM 681 N N . LEU A 1 89 ? -6.602 0.561 -14.354 1.00 83.25 89 LEU A N 1
ATOM 682 C CA . LEU A 1 89 ? -6.121 1.806 -14.953 1.00 83.25 89 LEU A CA 1
ATOM 683 C C . LEU A 1 89 ? -5.646 1.585 -16.397 1.00 83.25 89 LEU A C 1
ATOM 685 O O . LEU A 1 89 ? -6.115 2.273 -17.301 1.00 83.25 89 LEU A O 1
ATOM 689 N N . ASP A 1 90 ? -4.800 0.579 -16.633 1.00 81.12 90 ASP A N 1
ATOM 690 C CA . ASP A 1 90 ? -4.498 0.101 -17.981 1.00 81.12 90 ASP A CA 1
ATOM 691 C C . ASP A 1 90 ? -5.421 -1.069 -18.344 1.00 81.12 90 ASP A C 1
ATOM 693 O O . ASP A 1 90 ? -5.232 -2.208 -17.913 1.00 81.12 90 ASP A O 1
ATOM 697 N N . LYS A 1 91 ? -6.440 -0.794 -19.163 1.00 72.25 91 LYS A N 1
ATOM 698 C CA . LYS A 1 91 ? -7.394 -1.815 -19.625 1.00 72.25 91 LYS A CA 1
ATOM 699 C C . LYS A 1 91 ? -6.751 -2.900 -20.494 1.00 72.25 91 LYS A C 1
ATOM 701 O O . LYS A 1 91 ? -7.335 -3.972 -20.617 1.00 72.25 91 LYS A O 1
ATOM 706 N N . THR A 1 92 ? -5.598 -2.620 -21.095 1.00 70.06 92 THR A N 1
ATOM 707 C CA . THR A 1 92 ? -4.861 -3.554 -21.953 1.00 70.06 92 THR A CA 1
ATOM 708 C C . THR A 1 92 ? -3.943 -4.428 -21.110 1.00 70.06 92 THR A C 1
ATOM 710 O O . THR A 1 92 ? -3.970 -5.646 -21.248 1.00 70.06 92 THR A O 1
ATOM 713 N N . ALA A 1 93 ? -3.170 -3.815 -20.208 1.00 69.69 93 ALA A N 1
ATOM 714 C CA . ALA A 1 93 ? -2.222 -4.529 -19.354 1.00 69.69 93 ALA A CA 1
ATOM 715 C C . ALA A 1 93 ? -2.863 -5.171 -18.114 1.00 69.69 93 ALA A C 1
ATOM 717 O O . ALA A 1 93 ? -2.233 -5.985 -17.449 1.00 69.69 93 ALA A O 1
ATOM 718 N N . GLY A 1 94 ? -4.099 -4.813 -17.754 1.00 80.88 94 GLY A N 1
ATOM 719 C CA . GLY A 1 94 ? -4.742 -5.391 -16.575 1.00 80.88 94 GLY A CA 1
ATOM 720 C C . GLY A 1 94 ? -4.237 -4.818 -15.239 1.00 80.88 94 GLY A C 1
ATOM 721 O O . GLY A 1 94 ? -4.708 -5.260 -14.196 1.00 80.88 94 GLY A O 1
ATOM 722 N N . MET A 1 95 ? -3.350 -3.814 -15.239 1.00 89.19 95 MET A N 1
ATOM 723 C CA . MET A 1 95 ? -2.628 -3.325 -14.054 1.00 89.19 95 MET A CA 1
ATOM 724 C C . MET A 1 95 ? -2.539 -1.779 -14.008 1.00 89.19 95 MET A C 1
ATOM 726 O O . MET A 1 95 ? -2.467 -1.142 -15.055 1.00 89.19 95 MET A O 1
ATOM 730 N N . PRO A 1 96 ? -2.495 -1.139 -12.823 1.00 93.94 96 PRO A N 1
ATOM 731 C CA . PRO A 1 96 ? -2.911 -1.672 -11.530 1.00 93.94 96 PRO A CA 1
ATOM 732 C C . PRO A 1 96 ? -4.434 -1.820 -11.451 1.00 93.94 96 PRO A C 1
ATOM 734 O O . PRO A 1 96 ? -5.192 -1.106 -12.122 1.00 93.94 96 PRO A O 1
ATOM 737 N N . LYS A 1 97 ? -4.885 -2.715 -10.569 1.00 95.62 97 LYS A N 1
ATOM 738 C CA . LYS A 1 97 ? -6.279 -2.736 -10.121 1.00 95.62 97 LYS A CA 1
ATOM 739 C C . LYS A 1 97 ? -6.482 -1.590 -9.128 1.00 95.62 97 LYS A C 1
ATOM 741 O O . LYS A 1 97 ? -5.792 -1.508 -8.115 1.00 95.62 97 LYS A O 1
ATOM 746 N N . VAL A 1 98 ? -7.408 -0.692 -9.432 1.00 96.31 98 VAL A N 1
ATOM 747 C CA . VAL A 1 98 ? -7.702 0.502 -8.637 1.00 96.31 98 VAL A CA 1
ATOM 748 C C . VAL A 1 98 ? -8.898 0.241 -7.733 1.00 96.31 98 VAL A C 1
ATOM 750 O O . VAL A 1 98 ? -9.899 -0.314 -8.181 1.00 96.31 98 VAL A O 1
ATOM 753 N N . TYR A 1 99 ? -8.785 0.676 -6.484 1.00 96.00 99 TYR A N 1
ATOM 754 C CA . TYR A 1 99 ? -9.834 0.760 -5.481 1.00 96.00 99 TYR A CA 1
ATOM 755 C C . TYR A 1 99 ? -10.009 2.219 -5.090 1.00 96.00 99 TYR A C 1
ATOM 757 O O . TYR A 1 99 ? -9.097 2.818 -4.525 1.00 96.00 99 TYR A O 1
ATOM 765 N N . GLU A 1 100 ? -11.166 2.792 -5.398 1.00 94.94 100 GLU A N 1
ATOM 766 C CA . GLU A 1 100 ? -11.441 4.205 -5.162 1.00 94.94 100 GLU A CA 1
ATOM 767 C C . GLU A 1 100 ? -12.702 4.385 -4.324 1.00 94.94 100 GLU A C 1
ATOM 769 O O . GLU A 1 100 ? -13.731 3.760 -4.600 1.00 94.94 100 GLU A O 1
ATOM 774 N N . SER A 1 101 ? -12.626 5.234 -3.298 1.00 91.81 101 SER A N 1
ATOM 775 C CA . SER A 1 101 ? -13.792 5.517 -2.464 1.00 91.81 101 SER A CA 1
ATOM 776 C C . SER A 1 101 ? -14.819 6.412 -3.171 1.00 91.81 101 SER A C 1
ATOM 778 O O . SER A 1 101 ? -14.489 7.482 -3.686 1.00 91.81 101 SER A O 1
ATOM 780 N N . ILE A 1 102 ? -16.091 6.005 -3.122 1.00 87.50 102 ILE A N 1
ATOM 781 C CA . ILE A 1 102 ? -17.263 6.772 -3.555 1.00 87.50 102 ILE A CA 1
ATOM 782 C C . ILE A 1 102 ? -18.096 7.147 -2.320 1.00 87.50 102 ILE A C 1
ATOM 784 O O . ILE A 1 102 ? -19.122 6.534 -2.015 1.00 87.50 102 ILE A O 1
ATOM 788 N N . GLY A 1 103 ? -17.668 8.177 -1.596 1.00 85.88 103 GLY A N 1
ATOM 789 C CA . GLY A 1 103 ? -18.391 8.691 -0.433 1.00 85.88 103 GLY A CA 1
ATOM 790 C C . GLY A 1 103 ? -17.441 9.027 0.702 1.00 85.88 103 GLY A C 1
ATOM 791 O O . GLY A 1 103 ? -16.669 9.972 0.574 1.00 85.88 103 GLY A O 1
ATOM 792 N N . GLU A 1 104 ? -17.526 8.263 1.791 1.00 86.06 104 GLU A N 1
ATOM 793 C CA . GLU A 1 104 ? -16.641 8.395 2.951 1.00 86.06 104 GLU A CA 1
ATOM 794 C C . GLU A 1 104 ? -15.195 8.071 2.569 1.00 86.06 104 GLU A C 1
ATOM 796 O O . GLU A 1 104 ? -14.941 7.042 1.947 1.00 86.06 104 GLU A O 1
ATOM 801 N N . LYS A 1 105 ? -14.243 8.930 2.925 1.00 92.19 105 LYS A N 1
ATOM 802 C CA . LYS A 1 105 ? -12.842 8.820 2.489 1.00 92.19 105 LYS A CA 1
ATOM 803 C C . LYS A 1 105 ? -11.881 8.545 3.632 1.00 92.19 105 LYS A C 1
ATOM 805 O O . LYS A 1 105 ? -10.706 8.327 3.367 1.00 92.19 105 LYS A O 1
ATOM 810 N N . SER A 1 106 ? -12.358 8.517 4.870 1.00 91.44 106 SER A N 1
ATOM 811 C CA . SER A 1 106 ? -11.499 8.423 6.042 1.00 91.44 106 SER A CA 1
ATOM 812 C C . SER A 1 106 ? -10.517 7.234 6.025 1.00 91.44 106 SER A C 1
ATOM 814 O O . SER A 1 106 ? -10.712 6.208 5.365 1.00 91.44 106 SER A O 1
ATOM 816 N N . LEU A 1 107 ? -9.435 7.340 6.798 1.00 90.06 107 LEU A N 1
ATOM 817 C CA . LEU A 1 107 ? -8.502 6.225 6.984 1.00 90.06 107 LEU A CA 1
ATOM 818 C C . LEU A 1 107 ? -9.226 4.972 7.510 1.00 90.06 107 LEU A C 1
ATOM 820 O O . LEU A 1 107 ? -8.932 3.853 7.090 1.00 90.06 107 LEU A O 1
ATOM 824 N N . GLU A 1 108 ? -10.200 5.149 8.399 1.00 88.62 108 GLU A N 1
ATOM 825 C CA . GLU A 1 108 ? -10.961 4.064 9.013 1.00 88.62 108 GLU A CA 1
ATOM 826 C C . GLU A 1 108 ? -11.720 3.239 7.970 1.00 88.62 108 GLU A C 1
ATOM 828 O O . GLU A 1 108 ? -11.721 2.008 8.068 1.00 88.62 108 GLU A O 1
ATOM 833 N N . ILE A 1 109 ? -12.310 3.873 6.943 1.00 89.56 109 ILE A N 1
ATOM 834 C CA . ILE A 1 109 ? -13.014 3.128 5.890 1.00 89.56 109 ILE A CA 1
ATOM 835 C C . ILE A 1 109 ? -12.050 2.252 5.087 1.00 89.56 109 ILE A C 1
ATOM 837 O O . ILE A 1 109 ? -12.376 1.108 4.761 1.00 89.56 109 ILE A O 1
ATOM 841 N N . LEU A 1 110 ? -10.840 2.753 4.823 1.00 92.69 110 LEU A N 1
ATOM 842 C CA . LEU A 1 110 ? -9.804 2.013 4.112 1.00 92.69 110 LEU A CA 1
ATOM 843 C C . LEU A 1 110 ? -9.337 0.816 4.940 1.00 92.69 110 LEU A C 1
ATOM 845 O O . LEU A 1 110 ? -9.298 -0.305 4.433 1.00 92.69 110 LEU A O 1
ATOM 849 N N . LEU A 1 111 ? -9.034 1.026 6.222 1.00 89.94 111 LEU A N 1
ATOM 850 C CA . LEU A 1 111 ? -8.602 -0.048 7.117 1.00 89.94 111 LEU A CA 1
ATOM 851 C C . LEU A 1 111 ? -9.694 -1.109 7.296 1.00 89.94 111 LEU A C 1
ATOM 853 O O . LEU A 1 111 ? -9.399 -2.308 7.295 1.00 89.94 111 LEU A O 1
ATOM 857 N N . GLN A 1 112 ? -10.962 -0.700 7.386 1.00 87.00 112 GLN A N 1
ATOM 858 C CA . GLN A 1 112 ? -12.095 -1.619 7.467 1.00 87.00 112 GLN A CA 1
ATOM 859 C C . GLN A 1 112 ? -12.277 -2.411 6.165 1.00 87.00 112 GLN A C 1
ATOM 861 O O . GLN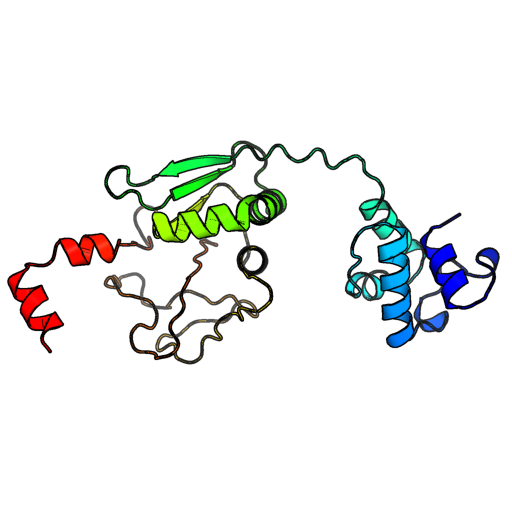 A 1 112 ? -12.530 -3.622 6.197 1.00 87.00 112 GLN A O 1
ATOM 866 N N . PHE A 1 113 ? -12.123 -1.756 5.012 1.00 89.06 113 PHE A N 1
ATOM 867 C CA . PHE A 1 113 ? -12.162 -2.419 3.714 1.00 89.06 113 PHE A CA 1
ATOM 868 C C . PHE A 1 113 ? -11.048 -3.455 3.579 1.00 89.06 113 PHE A C 1
ATOM 870 O O . PHE A 1 113 ? -11.331 -4.611 3.259 1.00 89.06 113 PHE A O 1
ATOM 877 N N . ILE A 1 114 ? -9.805 -3.075 3.887 1.00 91.06 114 ILE A N 1
ATOM 878 C CA . ILE A 1 114 ? -8.662 -3.987 3.823 1.00 91.06 114 ILE A CA 1
ATOM 879 C C . ILE A 1 114 ? -8.879 -5.165 4.768 1.00 91.06 114 ILE A C 1
ATOM 881 O O . ILE A 1 114 ? -8.765 -6.309 4.342 1.00 91.06 114 ILE A O 1
ATOM 885 N N . SER A 1 115 ? -9.277 -4.912 6.015 1.00 84.75 115 SER A N 1
ATOM 886 C CA . SER A 1 115 ? -9.500 -5.970 7.008 1.00 84.75 115 SER A CA 1
ATOM 887 C C . SER A 1 115 ? -10.590 -6.956 6.575 1.00 84.75 115 SER A C 1
ATOM 889 O O . SER A 1 115 ? -10.417 -8.165 6.710 1.00 84.75 115 SER A O 1
ATOM 891 N N . SER A 1 116 ? -11.695 -6.466 6.005 1.00 84.25 116 SER A N 1
ATOM 892 C CA . SER A 1 116 ? -12.815 -7.313 5.562 1.00 84.25 116 SER A CA 1
ATOM 893 C C . SER A 1 116 ? -12.576 -8.030 4.229 1.00 84.25 116 SER A C 1
ATOM 895 O O . SER A 1 116 ? -13.212 -9.048 3.966 1.00 84.25 116 SER A O 1
ATOM 897 N N . SER A 1 117 ? -11.664 -7.526 3.393 1.00 88.00 117 SER A N 1
ATOM 898 C CA . SER A 1 117 ? -11.358 -8.072 2.062 1.00 88.00 117 SER A CA 1
ATOM 899 C C . SER A 1 117 ? -9.934 -8.615 1.931 1.00 88.00 117 SER A C 1
ATOM 901 O O . SER A 1 117 ? -9.494 -8.889 0.818 1.00 88.00 117 SER A O 1
ATOM 903 N N . LYS A 1 118 ? -9.206 -8.784 3.039 1.00 87.25 118 LYS A N 1
ATOM 904 C CA . LYS A 1 118 ? -7.754 -9.010 3.047 1.00 87.25 118 LYS A CA 1
ATOM 905 C C . LYS A 1 118 ? -7.294 -10.123 2.113 1.00 87.25 118 LYS A C 1
ATOM 907 O O . LYS A 1 118 ? -6.436 -9.884 1.272 1.00 87.25 118 LYS A O 1
ATOM 912 N N . GLN A 1 119 ? -7.873 -11.319 2.238 1.00 86.94 119 GLN A N 1
ATOM 913 C CA . GLN A 1 119 ? -7.473 -12.459 1.410 1.00 86.94 119 GLN A CA 1
ATOM 914 C C . GLN A 1 119 ? -7.721 -12.185 -0.076 1.00 86.94 119 GLN A C 1
ATOM 916 O O . GLN A 1 119 ? -6.826 -12.374 -0.888 1.00 86.94 119 GLN A O 1
ATOM 921 N N . ARG A 1 120 ? -8.895 -11.637 -0.410 1.00 92.81 120 ARG A N 1
ATOM 922 C CA . ARG A 1 120 ? -9.237 -11.251 -1.781 1.00 92.81 120 ARG A CA 1
ATOM 923 C C . ARG A 1 120 ? -8.252 -10.224 -2.342 1.00 92.81 120 ARG A C 1
ATOM 925 O O . ARG A 1 120 ? -7.819 -10.376 -3.473 1.00 92.81 120 ARG A O 1
ATOM 932 N N . LEU A 1 121 ? -7.868 -9.215 -1.559 1.00 93.56 121 LEU A N 1
ATOM 933 C CA . LEU A 1 121 ? -6.879 -8.218 -1.983 1.00 93.56 121 LEU A CA 1
ATOM 934 C C . LEU A 1 121 ? -5.496 -8.848 -2.201 1.00 93.56 121 LEU A C 1
ATOM 936 O O . LEU A 1 121 ? -4.804 -8.473 -3.137 1.00 93.56 121 LEU A O 1
ATOM 940 N N . LEU A 1 122 ? -5.086 -9.817 -1.380 1.00 91.75 122 LEU A N 1
ATOM 941 C CA . LEU A 1 122 ? -3.829 -10.542 -1.596 1.00 91.75 122 LEU A CA 1
ATOM 942 C C . LEU A 1 122 ? -3.878 -11.408 -2.865 1.00 91.75 122 LEU A C 1
ATOM 944 O O . LEU A 1 122 ? -2.919 -11.415 -3.633 1.00 91.75 122 LEU A O 1
ATOM 948 N N . ASP A 1 123 ? -4.997 -12.086 -3.117 1.00 92.19 123 ASP A N 1
ATOM 949 C CA . ASP A 1 123 ? -5.192 -12.894 -4.326 1.00 92.19 123 ASP A CA 1
ATOM 950 C C . ASP A 1 123 ? -5.194 -12.013 -5.586 1.00 92.19 123 ASP A C 1
ATOM 952 O O . ASP A 1 123 ? -4.549 -12.324 -6.587 1.00 92.19 123 ASP A O 1
ATOM 956 N N . GLU A 1 124 ? -5.861 -10.862 -5.523 1.00 94.38 124 GLU A N 1
ATOM 957 C CA . GLU A 1 124 ? -5.872 -9.872 -6.596 1.00 94.38 124 GLU A CA 1
ATOM 958 C C . GLU A 1 124 ? -4.505 -9.210 -6.786 1.00 94.38 124 GLU A C 1
ATOM 960 O O . GLU A 1 124 ? -4.113 -8.960 -7.922 1.00 94.38 124 GLU A O 1
ATOM 965 N N . LEU A 1 125 ? -3.744 -8.956 -5.718 1.00 93.88 125 LEU A N 1
ATOM 966 C CA . LEU A 1 125 ? -2.370 -8.471 -5.836 1.00 93.88 125 LEU A CA 1
ATOM 967 C C . LEU A 1 125 ? -1.499 -9.487 -6.586 1.00 93.88 125 LEU A C 1
ATOM 969 O O . LEU A 1 125 ? -0.751 -9.099 -7.479 1.00 93.88 125 LEU A O 1
ATOM 973 N N . HIS A 1 126 ? -1.633 -10.784 -6.288 1.00 92.44 126 HIS A N 1
ATOM 974 C CA . HIS A 1 126 ? -0.949 -11.834 -7.050 1.00 92.44 126 HIS A CA 1
ATOM 975 C C . HIS A 1 126 ? -1.412 -11.896 -8.515 1.00 92.44 126 HIS A C 1
ATOM 977 O O . HIS A 1 126 ? -0.597 -12.117 -9.411 1.00 92.44 126 HIS A O 1
ATOM 983 N N . GLN A 1 127 ? -2.705 -11.695 -8.781 1.00 92.81 127 GLN A N 1
ATOM 984 C CA . GLN A 1 127 ? -3.256 -11.726 -10.135 1.00 92.81 127 GLN A CA 1
ATOM 985 C C . GLN A 1 127 ? -2.793 -10.522 -10.971 1.00 92.81 127 GLN A C 1
ATOM 987 O O . GLN A 1 127 ? -2.209 -10.688 -12.045 1.00 92.81 127 GLN A O 1
ATOM 992 N N . TYR A 1 128 ? -3.058 -9.312 -10.480 1.00 94.06 128 TYR A N 1
ATOM 993 C CA . TYR A 1 128 ? -2.879 -8.058 -11.211 1.00 94.06 128 TYR A CA 1
ATOM 994 C C . TYR A 1 128 ? -1.479 -7.455 -11.057 1.00 94.06 128 TYR A C 1
ATOM 996 O O . TYR A 1 128 ? -1.153 -6.518 -11.772 1.00 94.06 128 TYR A O 1
ATOM 1004 N N . GLY A 1 129 ? -0.656 -7.945 -10.127 1.00 93.75 129 GLY A N 1
ATOM 1005 C CA . GLY A 1 129 ? 0.709 -7.464 -9.879 1.00 93.75 129 GLY A CA 1
ATOM 1006 C C . GLY A 1 129 ? 0.789 -6.175 -9.054 1.00 93.75 129 GLY A C 1
ATOM 1007 O O . GLY A 1 129 ? 1.734 -5.999 -8.289 1.00 93.75 129 GLY A O 1
ATOM 1008 N N . ALA A 1 130 ? -0.212 -5.295 -9.146 1.00 95.50 130 ALA A N 1
ATOM 1009 C CA . ALA A 1 130 ? -0.286 -4.072 -8.352 1.00 95.50 130 ALA A CA 1
ATOM 1010 C C . ALA A 1 130 ? -1.730 -3.660 -8.036 1.00 95.50 130 ALA A C 1
ATOM 1012 O O . ALA A 1 130 ? -2.623 -3.740 -8.887 1.00 95.50 130 ALA A O 1
ATOM 1013 N N . LEU A 1 131 ? -1.926 -3.149 -6.818 1.00 96.19 131 LEU A N 1
ATOM 1014 C CA . LEU A 1 131 ? -3.165 -2.519 -6.364 1.00 96.19 131 LEU A CA 1
ATOM 1015 C C . LEU A 1 131 ? -2.922 -1.034 -6.077 1.00 96.19 131 LEU A C 1
ATOM 1017 O O . LEU A 1 131 ? -1.925 -0.682 -5.448 1.00 96.19 131 LEU A O 1
ATOM 1021 N N . LEU A 1 132 ? -3.851 -0.173 -6.489 1.00 96.62 132 LEU A N 1
ATOM 1022 C CA . LEU A 1 132 ? -3.847 1.256 -6.174 1.00 96.62 132 LEU A CA 1
ATOM 1023 C C . LEU A 1 132 ? -5.079 1.603 -5.338 1.00 96.62 132 LEU A C 1
ATOM 1025 O O . LEU A 1 132 ? -6.201 1.443 -5.805 1.00 96.62 132 LEU A O 1
ATOM 1029 N N . PHE A 1 133 ? -4.872 2.128 -4.134 1.00 96.44 133 PHE A N 1
ATOM 1030 C CA . PHE A 1 133 ? -5.940 2.671 -3.296 1.00 96.44 133 PHE A CA 1
ATOM 1031 C C . PHE A 1 133 ? -5.964 4.192 -3.460 1.00 96.44 133 PHE A C 1
ATOM 1033 O O . PHE A 1 133 ? -4.979 4.859 -3.150 1.00 96.44 133 PHE A O 1
ATOM 1040 N N . CYS A 1 134 ? -7.061 4.739 -3.980 1.00 93.44 134 CYS A N 1
ATOM 1041 C CA . CYS A 1 134 ? -7.200 6.158 -4.298 1.00 93.44 134 CYS A CA 1
ATOM 1042 C C . CYS A 1 134 ? -8.440 6.765 -3.626 1.00 93.44 134 CYS A C 1
ATOM 1044 O O . CYS A 1 134 ? -9.415 6.073 -3.343 1.00 93.44 134 CYS A O 1
ATOM 1046 N N . GLY A 1 135 ? -8.412 8.073 -3.372 1.00 91.69 135 GLY A N 1
ATOM 1047 C CA . GLY A 1 135 ? -9.545 8.775 -2.768 1.00 91.69 135 GLY A CA 1
ATOM 1048 C C . GLY A 1 135 ? -9.771 8.446 -1.290 1.00 91.69 135 GLY A C 1
ATOM 1049 O O . GLY A 1 135 ? -10.913 8.502 -0.847 1.00 91.69 135 GLY A O 1
ATOM 1050 N N . PHE A 1 136 ? -8.706 8.115 -0.552 1.00 95.12 136 PHE A N 1
ATOM 1051 C CA . PHE A 1 136 ? -8.724 7.907 0.898 1.00 95.12 136 PHE A CA 1
ATOM 1052 C C . PHE A 1 136 ? -7.847 8.942 1.617 1.00 95.12 136 PHE A C 1
ATOM 1054 O O . PHE A 1 136 ? -6.825 9.363 1.073 1.00 95.12 136 PHE A O 1
ATOM 1061 N N . ASP A 1 137 ? -8.189 9.283 2.858 1.00 94.69 137 ASP A N 1
ATOM 1062 C CA . ASP A 1 137 ? -7.517 10.275 3.707 1.00 94.69 137 ASP A CA 1
ATOM 1063 C C . ASP A 1 137 ? -6.268 9.688 4.400 1.00 94.69 137 ASP A C 1
ATOM 1065 O O . ASP A 1 137 ? -6.054 9.767 5.615 1.00 94.69 137 ASP A O 1
ATOM 1069 N N . VAL A 1 138 ? -5.401 9.072 3.597 1.00 95.12 138 VAL A N 1
ATOM 1070 C CA . VAL A 1 138 ? -4.047 8.682 4.000 1.00 95.12 138 VAL A CA 1
ATOM 1071 C C . VAL A 1 138 ? -3.159 9.903 3.787 1.00 95.12 138 VAL A C 1
ATOM 1073 O O . VAL A 1 138 ? -2.838 10.238 2.654 1.00 95.12 138 VAL A O 1
ATOM 1076 N N . ILE A 1 139 ? -2.818 10.607 4.867 1.00 94.50 139 ILE A N 1
ATOM 1077 C CA . ILE A 1 139 ? -2.169 11.928 4.794 1.00 94.50 139 ILE A CA 1
ATOM 1078 C C . ILE A 1 139 ? -0.784 11.976 5.440 1.00 94.50 139 ILE A C 1
ATOM 1080 O O . ILE A 1 139 ? -0.037 12.907 5.171 1.00 94.50 139 ILE A O 1
ATOM 1084 N N . THR A 1 140 ? -0.423 10.991 6.265 1.00 92.56 140 THR A N 1
ATOM 1085 C CA . THR A 1 140 ? 0.877 10.949 6.949 1.00 92.56 140 THR A CA 1
ATOM 1086 C C . THR A 1 140 ? 1.555 9.589 6.815 1.00 92.56 140 THR A C 1
ATOM 1088 O O . THR A 1 140 ? 0.926 8.572 6.495 1.00 92.56 140 THR A O 1
ATOM 1091 N N . ALA A 1 141 ? 2.852 9.549 7.119 1.00 90.12 141 ALA A N 1
ATOM 1092 C CA . ALA A 1 141 ? 3.617 8.309 7.203 1.00 90.12 141 ALA A CA 1
ATOM 1093 C C . ALA A 1 141 ? 3.064 7.339 8.276 1.00 90.12 141 ALA A C 1
ATOM 1095 O O . ALA A 1 141 ? 3.148 6.116 8.122 1.00 90.12 141 ALA A O 1
ATOM 1096 N N . GLU A 1 142 ? 2.441 7.846 9.342 1.00 89.00 142 GLU A N 1
ATOM 1097 C CA . GLU A 1 142 ? 1.745 7.038 10.350 1.00 89.00 142 GLU A CA 1
ATOM 1098 C C . GLU A 1 142 ? 0.484 6.380 9.777 1.00 89.00 142 GLU A C 1
ATOM 1100 O O . GLU A 1 142 ? 0.255 5.195 10.022 1.00 89.00 142 GLU A O 1
ATOM 1105 N N . HIS A 1 143 ? -0.295 7.095 8.954 1.00 93.12 143 HIS A N 1
ATOM 1106 C CA . HIS A 1 143 ? -1.464 6.511 8.282 1.00 93.12 143 HIS A CA 1
ATOM 1107 C C . HIS A 1 143 ? -1.032 5.366 7.357 1.00 93.12 143 HIS A C 1
ATOM 1109 O O . HIS A 1 143 ? -1.631 4.289 7.383 1.00 93.12 143 HIS A O 1
ATOM 1115 N N . LEU A 1 144 ? 0.055 5.558 6.596 1.00 92.38 144 LEU A N 1
ATOM 1116 C CA . LEU A 1 144 ? 0.636 4.489 5.782 1.00 92.38 144 LEU A CA 1
ATOM 1117 C C . LEU A 1 144 ? 1.066 3.293 6.638 1.00 92.38 144 LEU A C 1
ATOM 1119 O O . LEU A 1 144 ? 0.813 2.153 6.257 1.00 92.38 144 LEU A O 1
ATOM 1123 N N . SER A 1 145 ? 1.692 3.540 7.791 1.00 87.81 145 SER A N 1
ATOM 1124 C CA . SER A 1 145 ? 2.114 2.473 8.706 1.00 87.81 145 SER A CA 1
ATOM 1125 C C . SER A 1 145 ? 0.925 1.590 9.116 1.00 87.81 145 SER A C 1
ATOM 1127 O O . SER A 1 145 ? 1.021 0.367 9.017 1.00 87.81 145 SER A O 1
ATOM 1129 N N . GLY A 1 146 ? -0.219 2.193 9.467 1.00 87.56 146 GLY A N 1
ATOM 1130 C CA . GLY A 1 146 ? -1.449 1.458 9.793 1.00 87.56 146 GLY A CA 1
ATOM 1131 C C . GLY A 1 146 ? -2.027 0.673 8.608 1.00 87.56 146 GLY A C 1
ATOM 1132 O O . GLY A 1 146 ? -2.449 -0.475 8.761 1.00 87.56 146 GLY A O 1
ATOM 1133 N N . VAL A 1 147 ? -1.984 1.243 7.397 1.00 90.81 147 VAL A N 1
ATOM 1134 C CA . VAL A 1 147 ? -2.391 0.534 6.170 1.00 90.81 147 VAL A CA 1
ATOM 1135 C C . VAL A 1 147 ? -1.510 -0.691 5.937 1.00 90.81 147 VAL A C 1
ATOM 1137 O O . VAL A 1 147 ? -2.033 -1.786 5.742 1.00 90.81 147 VAL A O 1
ATOM 1140 N N . VAL A 1 148 ? -0.186 -0.547 6.011 1.00 87.88 148 VAL A N 1
ATOM 1141 C CA . VAL A 1 148 ? 0.754 -1.666 5.843 1.00 87.88 148 VAL A CA 1
ATOM 1142 C C . VAL A 1 148 ? 0.477 -2.770 6.863 1.00 87.88 148 VAL A C 1
ATOM 1144 O O . VAL A 1 148 ? 0.399 -3.944 6.500 1.00 87.88 148 VAL A O 1
ATOM 1147 N N . GLU A 1 149 ? 0.273 -2.412 8.130 1.00 84.25 149 GLU A N 1
ATOM 1148 C CA . GLU A 1 149 ? -0.023 -3.370 9.199 1.00 84.25 149 GLU A CA 1
ATOM 1149 C C . GLU A 1 149 ? -1.309 -4.158 8.940 1.00 84.25 149 GLU A C 1
ATOM 1151 O O . GLU A 1 149 ? -1.323 -5.377 9.133 1.00 84.25 149 GLU A O 1
ATOM 1156 N N . SER A 1 150 ? -2.345 -3.520 8.386 1.00 84.81 150 SER A N 1
ATOM 1157 C CA . SER A 1 150 ? -3.597 -4.203 8.036 1.00 84.81 150 SER A CA 1
ATOM 1158 C C . SER A 1 150 ? -3.412 -5.320 6.990 1.00 84.81 150 SER A C 1
ATOM 1160 O O . SER A 1 150 ? -4.113 -6.339 7.036 1.00 84.81 150 SER A O 1
ATOM 1162 N N . PHE A 1 151 ? -2.400 -5.220 6.116 1.00 80.50 151 PHE A N 1
ATOM 1163 C CA . PHE A 1 151 ? -2.027 -6.281 5.171 1.00 80.50 151 PHE A CA 1
ATOM 1164 C C . PHE A 1 151 ? -1.176 -7.393 5.796 1.00 80.50 151 PHE A C 1
ATOM 1166 O O . PHE A 1 151 ? -1.223 -8.534 5.330 1.00 80.50 151 PHE A O 1
ATOM 1173 N N . THR A 1 152 ? -0.429 -7.122 6.868 1.00 71.50 152 THR A N 1
ATOM 1174 C CA . THR A 1 152 ? 0.458 -8.129 7.473 1.00 71.50 152 THR A CA 1
ATOM 1175 C C . THR A 1 152 ? -0.330 -9.196 8.230 1.00 71.50 152 THR A C 1
ATOM 1177 O O . THR A 1 152 ? -1.244 -8.898 8.996 1.00 71.50 152 THR A O 1
ATOM 1180 N N . VAL A 1 153 ? -0.054 -10.471 7.961 1.00 56.25 153 VAL A N 1
ATOM 1181 C CA . VAL A 1 153 ? -0.586 -11.594 8.748 1.00 56.25 153 VAL A CA 1
ATOM 1182 C C . VAL A 1 153 ? 0.368 -11.823 9.913 1.00 56.25 153 VAL A C 1
ATOM 1184 O O . VAL A 1 153 ? 1.586 -11.781 9.713 1.00 56.25 153 VAL A O 1
ATOM 1187 N N . SER A 1 154 ? -0.172 -12.078 11.106 1.00 50.97 154 SER A N 1
ATOM 1188 C CA . SER A 1 154 ? 0.577 -12.543 12.274 1.00 50.97 154 SER A CA 1
ATOM 1189 C C . SER A 1 154 ? 1.560 -13.633 11.821 1.00 50.97 154 SER A C 1
ATOM 1191 O O . SER A 1 154 ? 1.116 -14.676 11.350 1.00 50.97 154 SER A O 1
ATOM 1193 N N . ASN A 1 155 ? 2.870 -13.358 11.891 1.00 45.00 155 ASN A N 1
ATOM 1194 C CA . ASN A 1 155 ? 4.021 -14.201 11.486 1.00 45.00 155 ASN A CA 1
ATOM 1195 C C . ASN A 1 155 ? 4.772 -13.856 10.181 1.00 45.00 155 ASN A C 1
ATOM 1197 O O . ASN A 1 155 ? 5.775 -14.511 9.907 1.00 45.00 155 ASN A O 1
ATOM 1201 N N . LYS A 1 156 ? 4.403 -12.825 9.404 1.00 53.12 156 LYS A N 1
ATOM 1202 C CA . LYS A 1 156 ? 5.320 -12.249 8.391 1.00 53.12 156 LYS A CA 1
ATOM 1203 C C . LYS A 1 156 ? 5.846 -10.901 8.878 1.00 53.12 156 LYS A C 1
ATOM 1205 O O . LYS A 1 156 ? 5.120 -9.911 8.889 1.00 53.12 156 LYS A O 1
ATOM 1210 N N . SER A 1 157 ? 7.100 -10.883 9.326 1.00 56.69 157 SER A N 1
ATOM 1211 C CA . SER A 1 157 ? 7.769 -9.672 9.800 1.00 56.69 157 SER A CA 1
ATOM 1212 C C . SER A 1 157 ? 7.999 -8.696 8.651 1.00 56.69 157 SER A C 1
ATOM 1214 O O . SER A 1 157 ? 8.412 -9.097 7.563 1.00 56.69 157 SER A O 1
ATOM 1216 N N . PHE A 1 158 ? 7.782 -7.410 8.924 1.00 66.44 158 PHE A N 1
ATOM 1217 C CA . PHE A 1 158 ? 8.260 -6.324 8.077 1.00 66.44 158 PHE A CA 1
ATOM 1218 C C . PHE A 1 158 ? 9.753 -6.535 7.782 1.00 66.44 158 PHE A C 1
ATOM 1220 O O . PHE A 1 158 ? 10.527 -6.798 8.707 1.00 66.44 158 PHE A O 1
ATOM 1227 N N . LEU A 1 159 ? 10.146 -6.474 6.509 1.00 64.44 159 LEU A N 1
ATOM 1228 C CA . LEU A 1 159 ? 11.547 -6.620 6.135 1.00 64.44 159 LEU A CA 1
ATOM 1229 C C . LEU A 1 159 ? 12.284 -5.355 6.585 1.00 64.44 159 LEU A C 1
ATOM 1231 O O . LEU A 1 159 ? 11.992 -4.262 6.102 1.00 64.44 159 LEU A O 1
ATOM 1235 N N . ASP A 1 160 ? 13.194 -5.484 7.549 1.00 65.44 160 ASP A N 1
ATOM 1236 C CA . ASP A 1 160 ? 14.016 -4.350 7.972 1.00 65.44 160 ASP A CA 1
ATOM 1237 C C . ASP A 1 160 ? 14.922 -3.938 6.803 1.00 65.44 160 ASP A C 1
ATOM 1239 O O . ASP A 1 160 ? 15.574 -4.780 6.180 1.00 65.44 160 ASP A O 1
ATOM 1243 N N . TYR A 1 161 ? 14.942 -2.645 6.483 1.00 63.03 161 TYR A N 1
ATOM 1244 C CA . TYR A 1 161 ? 15.679 -2.105 5.341 1.00 63.03 161 TYR A CA 1
ATOM 1245 C C . TYR A 1 161 ? 17.181 -2.057 5.672 1.00 63.03 161 TYR A C 1
ATOM 1247 O O . TYR A 1 161 ? 17.706 -1.022 6.082 1.00 63.03 161 TYR A O 1
ATOM 1255 N N . ARG A 1 162 ? 17.860 -3.210 5.572 1.00 61.91 162 ARG A N 1
ATOM 1256 C CA . ARG A 1 162 ? 19.282 -3.385 5.935 1.00 61.91 162 ARG A CA 1
ATOM 1257 C C . ARG A 1 162 ? 20.233 -3.435 4.740 1.00 61.91 162 ARG A C 1
ATOM 1259 O O . ARG A 1 162 ? 21.324 -2.887 4.840 1.00 61.91 162 ARG A O 1
ATOM 1266 N N . ASP A 1 163 ? 19.807 -4.001 3.609 1.00 61.78 163 ASP A N 1
ATOM 1267 C CA . ASP A 1 163 ? 20.666 -4.180 2.418 1.00 61.78 163 ASP A CA 1
ATOM 1268 C C . ASP A 1 163 ? 20.376 -3.155 1.301 1.00 61.78 163 ASP A C 1
ATOM 1270 O O . ASP A 1 163 ? 20.706 -3.350 0.127 1.00 61.78 163 ASP A O 1
ATOM 1274 N N . GLY A 1 164 ? 19.702 -2.057 1.641 1.00 61.91 164 GLY A N 1
ATOM 1275 C CA . GLY A 1 164 ? 19.397 -0.986 0.703 1.00 61.91 164 GLY A CA 1
ATOM 1276 C C . GLY A 1 164 ? 20.634 -0.161 0.357 1.00 61.91 164 GLY A C 1
ATOM 1277 O O . GLY A 1 164 ? 21.252 0.431 1.234 1.00 61.91 164 GLY A O 1
ATOM 1278 N N . ILE A 1 165 ? 20.974 -0.075 -0.930 1.00 65.88 165 ILE A N 1
ATOM 1279 C CA . ILE A 1 165 ? 22.177 0.640 -1.404 1.00 65.88 165 ILE A CA 1
ATOM 1280 C C . ILE A 1 165 ? 21.967 2.144 -1.623 1.00 65.88 165 ILE A C 1
ATOM 1282 O O . ILE A 1 165 ? 22.909 2.859 -1.958 1.00 65.88 165 ILE A O 1
ATOM 1286 N N . SER A 1 166 ? 20.733 2.629 -1.477 1.00 71.00 166 SER A N 1
ATOM 1287 C CA . SER A 1 166 ? 20.376 4.022 -1.755 1.00 71.00 166 SER A CA 1
ATOM 1288 C C . SER A 1 166 ? 20.008 4.781 -0.478 1.00 71.00 166 SER A C 1
ATOM 1290 O O . SER A 1 166 ? 19.346 4.193 0.385 1.00 71.00 166 SER A O 1
ATOM 1292 N N . PRO A 1 167 ? 20.378 6.073 -0.357 1.00 72.00 167 PRO A N 1
ATOM 1293 C CA . PRO A 1 167 ? 20.038 6.880 0.807 1.00 72.00 167 PRO A CA 1
ATOM 1294 C C . PRO A 1 167 ? 18.519 7.035 0.920 1.00 72.00 167 PRO A C 1
ATOM 1296 O O . PRO A 1 167 ? 17.838 7.339 -0.065 1.00 72.00 167 PRO A O 1
ATOM 1299 N N . ARG A 1 168 ? 18.008 6.797 2.129 1.00 80.19 168 ARG A N 1
ATOM 1300 C CA . ARG A 1 168 ? 16.611 6.998 2.514 1.00 80.19 168 ARG A CA 1
ATOM 1301 C C . ARG A 1 168 ? 16.559 7.530 3.937 1.00 80.19 168 ARG A C 1
ATOM 1303 O O . ARG A 1 168 ? 17.312 7.084 4.804 1.00 80.19 168 ARG A O 1
ATOM 1310 N N . THR A 1 169 ? 15.630 8.435 4.180 1.00 82.56 169 THR A N 1
ATOM 1311 C CA . THR A 1 169 ? 15.337 8.983 5.499 1.00 82.56 169 THR A CA 1
ATOM 1312 C C . THR A 1 169 ? 14.223 8.162 6.137 1.00 82.56 169 THR A C 1
ATOM 1314 O O . THR A 1 169 ? 13.156 7.983 5.554 1.00 82.56 169 THR A O 1
ATOM 1317 N N . ARG A 1 170 ? 14.457 7.635 7.342 1.00 83.31 170 ARG A N 1
ATOM 1318 C CA . ARG A 1 170 ? 13.425 6.933 8.117 1.00 83.31 170 ARG A CA 1
ATOM 1319 C C . ARG A 1 170 ? 12.439 7.963 8.682 1.00 83.31 170 ARG A C 1
ATOM 1321 O O . ARG A 1 170 ? 12.860 8.847 9.420 1.00 83.31 170 ARG A O 1
ATOM 1328 N N . LEU A 1 171 ? 11.156 7.835 8.341 1.00 83.00 171 LEU A N 1
ATOM 1329 C CA . LEU A 1 171 ? 10.079 8.720 8.806 1.00 83.00 171 LEU A CA 1
ATOM 1330 C C . LEU A 1 171 ? 9.353 8.133 10.023 1.00 83.00 171 LEU A C 1
ATOM 1332 O O . LEU A 1 171 ? 9.087 8.843 10.984 1.00 83.00 171 LEU A O 1
ATOM 1336 N N . THR A 1 172 ? 9.096 6.821 10.015 1.00 79.31 172 THR A N 1
ATOM 1337 C CA . THR A 1 172 ? 8.529 6.072 11.154 1.00 79.31 172 THR A CA 1
ATOM 1338 C C . THR A 1 172 ? 9.310 4.775 11.369 1.00 79.31 172 THR A C 1
ATOM 1340 O O . THR A 1 172 ? 10.275 4.488 10.662 1.00 79.31 172 THR A O 1
ATOM 1343 N N . THR A 1 173 ? 8.891 3.924 12.310 1.00 73.44 173 THR A N 1
ATOM 1344 C CA . THR A 1 173 ? 9.498 2.596 12.508 1.00 73.44 173 THR A CA 1
ATOM 1345 C C . THR A 1 173 ? 9.568 1.773 11.216 1.00 73.44 173 THR A C 1
ATOM 1347 O O . THR A 1 173 ? 10.528 1.027 11.033 1.00 73.44 173 THR A O 1
ATOM 1350 N N . LYS A 1 174 ? 8.586 1.914 10.315 1.00 76.50 174 LYS A N 1
ATOM 1351 C CA . LYS A 1 174 ? 8.433 1.078 9.111 1.00 76.50 174 LYS A CA 1
ATOM 1352 C C . LYS A 1 174 ? 8.386 1.875 7.803 1.00 76.50 174 LYS A C 1
ATOM 1354 O O . LYS A 1 174 ? 8.446 1.280 6.735 1.00 76.50 174 LYS A O 1
ATOM 1359 N N . VAL A 1 175 ? 8.288 3.201 7.856 1.00 85.88 175 VAL A N 1
ATOM 1360 C CA . VAL A 1 175 ? 8.173 4.044 6.659 1.00 85.88 175 VAL A CA 1
ATOM 1361 C C . VAL A 1 175 ? 9.449 4.841 6.446 1.00 85.88 175 VAL A C 1
ATOM 1363 O O . VAL A 1 175 ? 10.006 5.426 7.376 1.00 85.88 175 VAL A O 1
ATOM 1366 N N . PHE A 1 176 ? 9.894 4.872 5.197 1.00 88.75 176 PHE A N 1
ATOM 1367 C CA . PHE A 1 176 ? 11.085 5.577 4.744 1.00 88.75 176 PHE A CA 1
ATOM 1368 C C . PHE A 1 176 ? 10.725 6.448 3.541 1.00 88.75 176 PHE A C 1
ATOM 1370 O O . PHE A 1 176 ? 9.796 6.116 2.801 1.00 88.75 176 PHE A O 1
ATOM 1377 N N . THR A 1 177 ? 11.476 7.526 3.312 1.00 87.38 177 THR A N 1
ATOM 1378 C CA . THR A 1 177 ? 11.426 8.241 2.032 1.00 87.38 177 THR A CA 1
ATOM 1379 C C . THR A 1 177 ? 11.837 7.301 0.897 1.00 87.38 177 THR A C 1
ATOM 1381 O O . THR A 1 177 ? 12.631 6.375 1.087 1.00 87.38 177 THR A O 1
ATOM 1384 N N . SER A 1 178 ? 11.290 7.517 -0.302 1.00 82.75 178 SER A N 1
ATOM 1385 C CA . SER A 1 178 ? 11.821 6.876 -1.507 1.00 82.75 178 SER A CA 1
ATOM 1386 C C . SER A 1 178 ? 13.251 7.348 -1.772 1.00 82.75 178 SER A C 1
ATOM 1388 O O . SER A 1 178 ? 13.710 8.327 -1.186 1.00 82.75 178 SER A O 1
ATOM 1390 N N . THR A 1 179 ? 13.947 6.690 -2.697 1.00 77.81 179 THR A N 1
ATOM 1391 C CA . THR A 1 179 ? 15.327 7.048 -3.020 1.00 77.81 179 THR A CA 1
ATOM 1392 C C . THR A 1 179 ? 15.501 8.535 -3.354 1.00 77.81 179 THR A C 1
ATOM 1394 O O . THR A 1 179 ? 14.844 9.077 -4.244 1.00 77.81 179 THR A O 1
ATOM 1397 N N . GLU A 1 180 ? 16.447 9.175 -2.670 1.00 76.44 180 GLU A N 1
ATOM 1398 C CA . GLU A 1 180 ? 16.744 10.603 -2.786 1.00 76.44 180 GLU A CA 1
ATOM 1399 C C . GLU A 1 180 ? 17.719 10.881 -3.953 1.00 76.44 180 GLU A C 1
ATOM 1401 O O . GLU A 1 180 ? 18.877 11.248 -3.757 1.00 76.44 180 GLU A O 1
ATOM 1406 N N . TYR A 1 181 ? 17.267 10.684 -5.200 1.00 78.06 181 TYR A N 1
ATOM 1407 C CA . TYR A 1 181 ? 18.006 11.090 -6.410 1.00 78.06 181 TYR A CA 1
ATOM 1408 C C . TYR A 1 181 ? 17.625 12.510 -6.872 1.00 78.06 181 TYR A C 1
ATOM 1410 O O . TYR A 1 181 ? 16.530 13.001 -6.582 1.00 78.06 181 TYR A O 1
ATOM 1418 N N . PRO A 1 182 ? 18.487 13.201 -7.648 1.00 82.25 182 PRO A N 1
ATOM 1419 C CA . PRO A 1 182 ? 18.116 14.470 -8.259 1.00 82.25 182 PRO A CA 1
ATOM 1420 C C . PRO A 1 182 ? 16.896 14.313 -9.178 1.00 82.25 182 PRO A C 1
ATOM 1422 O O . PRO A 1 182 ? 16.906 13.468 -10.067 1.00 82.25 182 PRO A O 1
ATOM 1425 N N . LYS A 1 183 ? 15.910 15.212 -9.050 1.00 83.12 183 LYS A N 1
ATOM 1426 C CA . LYS A 1 183 ? 14.620 15.190 -9.782 1.00 83.12 183 LYS A CA 1
ATOM 1427 C C . LYS A 1 183 ? 14.710 15.054 -11.312 1.00 83.12 183 LYS A C 1
ATOM 1429 O O . LYS A 1 183 ? 13.729 14.706 -11.951 1.00 83.12 183 LYS A O 1
ATOM 1434 N N . ARG A 1 184 ? 15.865 15.374 -11.904 1.00 83.12 184 ARG A N 1
ATOM 1435 C CA . ARG A 1 184 ? 16.121 15.299 -13.354 1.00 83.12 184 ARG A CA 1
ATOM 1436 C C . ARG A 1 184 ? 16.472 13.893 -13.856 1.00 83.12 184 ARG A C 1
ATOM 1438 O O . ARG A 1 184 ? 16.613 13.708 -15.059 1.00 83.12 184 ARG A O 1
ATOM 1445 N N . VAL A 1 185 ? 16.736 12.951 -12.951 1.00 82.94 185 VAL A N 1
ATOM 1446 C CA . VAL A 1 185 ? 17.201 11.605 -13.291 1.00 82.94 185 VAL A CA 1
ATOM 1447 C C . VAL A 1 185 ? 16.009 10.660 -13.323 1.00 82.94 185 VAL A C 1
ATOM 1449 O O . VAL A 1 185 ? 15.320 10.502 -12.320 1.00 82.94 185 VAL A O 1
ATOM 1452 N N . ASN A 1 186 ? 15.809 9.999 -14.462 1.00 83.31 186 ASN A N 1
ATOM 1453 C CA . ASN A 1 186 ? 14.845 8.913 -14.573 1.00 83.31 186 ASN A CA 1
ATOM 1454 C C . ASN A 1 186 ? 15.488 7.616 -14.086 1.00 83.31 186 ASN A C 1
ATOM 1456 O O . ASN A 1 186 ? 16.532 7.201 -14.595 1.00 83.31 186 ASN A O 1
ATOM 1460 N N . MET A 1 187 ? 14.857 6.974 -13.108 1.00 85.44 187 MET A N 1
ATOM 1461 C CA . MET A 1 187 ? 15.253 5.642 -12.670 1.00 85.44 187 MET A CA 1
ATOM 1462 C C . MET A 1 187 ? 14.737 4.615 -13.681 1.00 85.44 187 MET A C 1
ATOM 1464 O O . MET A 1 187 ? 13.573 4.653 -14.075 1.00 85.44 187 MET A O 1
ATOM 1468 N N . SER A 1 188 ? 15.617 3.718 -14.126 1.00 89.88 188 SER A N 1
ATOM 1469 C CA . SER A 1 188 ? 15.224 2.611 -15.007 1.00 89.88 188 SER A CA 1
ATOM 1470 C C . SER A 1 188 ? 14.345 1.618 -14.250 1.00 89.88 188 SER A C 1
ATOM 1472 O O . SER A 1 188 ? 14.467 1.499 -13.030 1.00 89.88 188 SER A O 1
ATOM 1474 N N . LEU A 1 189 ? 13.487 0.887 -14.962 1.00 92.69 189 LEU A N 1
ATOM 1475 C CA . LEU A 1 189 ? 12.710 -0.199 -14.363 1.00 92.69 189 LEU A CA 1
ATOM 1476 C C . LEU A 1 189 ? 13.648 -1.259 -13.770 1.00 92.69 189 LEU A C 1
ATOM 1478 O O . LEU A 1 189 ? 14.636 -1.646 -14.392 1.00 92.69 189 LEU A O 1
ATOM 1482 N N . HIS A 1 190 ? 13.338 -1.701 -12.556 1.00 92.50 190 HIS A N 1
ATOM 1483 C CA . HIS A 1 190 ? 14.070 -2.725 -11.817 1.00 92.50 190 HIS A CA 1
ATOM 1484 C C . HIS A 1 190 ? 13.148 -3.352 -10.765 1.00 92.50 190 HIS A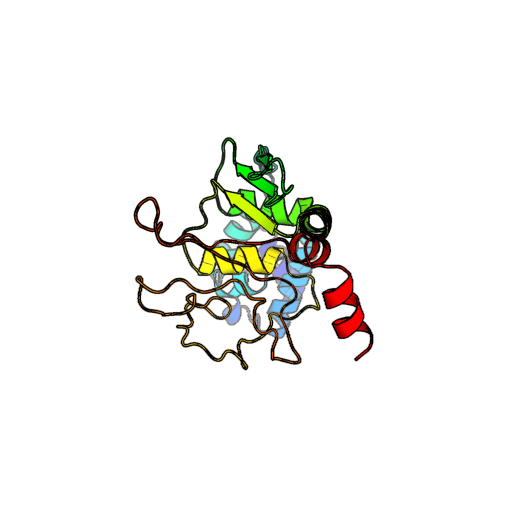 C 1
ATOM 1486 O O . HIS A 1 190 ? 12.112 -2.781 -10.423 1.00 92.50 190 HIS A O 1
ATOM 1492 N N . ASN A 1 191 ? 13.540 -4.514 -10.241 1.00 91.88 191 ASN A N 1
ATOM 1493 C CA . ASN A 1 191 ? 12.901 -5.109 -9.070 1.00 91.88 191 ASN A CA 1
ATOM 1494 C C . ASN A 1 191 ? 13.632 -4.641 -7.803 1.00 91.88 191 ASN A C 1
ATOM 1496 O O . ASN A 1 191 ? 14.866 -4.599 -7.775 1.00 91.88 191 ASN A O 1
ATOM 1500 N N . GLU A 1 192 ? 12.878 -4.286 -6.763 1.00 89.56 192 GLU A N 1
ATOM 1501 C CA . GLU A 1 192 ? 13.441 -3.793 -5.502 1.00 89.56 192 GLU A CA 1
ATOM 1502 C C . GLU A 1 192 ? 14.377 -4.844 -4.895 1.00 89.56 192 GLU A C 1
ATOM 1504 O O . GLU A 1 192 ? 13.972 -5.979 -4.664 1.00 89.56 192 GLU A O 1
ATOM 1509 N N . MET A 1 193 ? 15.626 -4.459 -4.618 1.00 88.06 193 MET A N 1
ATOM 1510 C CA . MET A 1 193 ? 16.627 -5.316 -3.968 1.00 88.06 193 MET A CA 1
ATOM 1511 C C . MET A 1 193 ? 16.866 -6.675 -4.657 1.00 88.06 193 MET A C 1
ATOM 1513 O O . MET A 1 193 ? 17.231 -7.641 -3.990 1.00 88.06 193 MET A O 1
ATOM 1517 N N . SER A 1 194 ? 16.750 -6.763 -5.989 1.00 87.81 194 SER A N 1
ATOM 1518 C CA . SER A 1 194 ? 16.964 -8.018 -6.740 1.00 87.81 194 SER A CA 1
ATOM 1519 C C . SER A 1 194 ? 18.378 -8.613 -6.638 1.00 87.81 194 SER A C 1
ATOM 1521 O O . SER A 1 194 ? 18.624 -9.713 -7.119 1.00 87.81 194 SER A O 1
ATOM 1523 N N . TYR A 1 195 ? 19.320 -7.875 -6.049 1.00 86.06 195 TYR A N 1
ATOM 1524 C CA . TYR A 1 195 ? 20.682 -8.314 -5.747 1.00 86.06 195 TYR A CA 1
ATOM 1525 C C . TYR A 1 195 ? 20.828 -8.933 -4.340 1.00 86.06 195 TYR A C 1
ATOM 1527 O O . TYR A 1 195 ? 21.883 -9.487 -4.037 1.00 86.06 195 TYR A O 1
ATOM 1535 N N . SER A 1 196 ? 19.822 -8.807 -3.463 1.00 85.38 196 SER A N 1
ATOM 1536 C CA . SER A 1 196 ? 19.833 -9.371 -2.104 1.00 85.38 196 SER A CA 1
ATOM 1537 C C . SER A 1 196 ? 19.183 -10.754 -2.081 1.00 85.38 196 SER A C 1
ATOM 1539 O O . SER A 1 196 ? 18.234 -11.035 -2.811 1.00 85.38 196 SER A O 1
ATOM 1541 N N . THR A 1 197 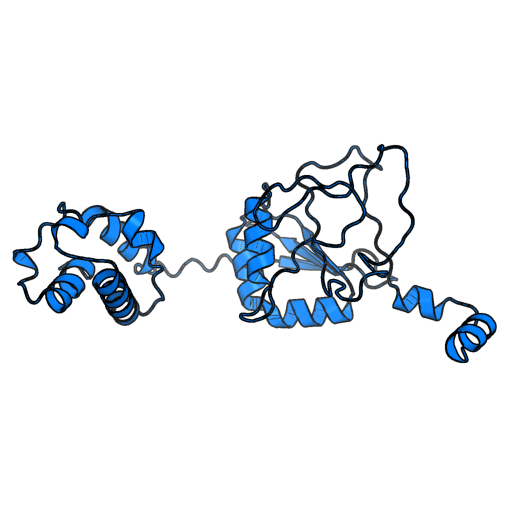? 19.665 -11.621 -1.190 1.00 83.31 197 THR A N 1
ATOM 1542 C CA . THR A 1 197 ? 19.055 -12.931 -0.914 1.00 83.31 197 THR A CA 1
ATOM 1543 C C . THR A 1 197 ? 17.763 -12.825 -0.102 1.00 83.31 197 THR A C 1
ATOM 1545 O O . THR A 1 197 ? 17.012 -13.794 -0.025 1.00 83.31 197 THR A O 1
ATOM 1548 N N . ASN A 1 198 ? 17.488 -11.659 0.490 1.00 81.12 198 ASN A N 1
ATOM 1549 C CA . ASN A 1 198 ? 16.304 -11.386 1.296 1.00 81.12 198 ASN A CA 1
ATOM 1550 C C . ASN A 1 198 ? 15.469 -10.263 0.656 1.00 81.12 198 ASN A C 1
ATOM 1552 O O . ASN A 1 198 ? 15.386 -9.147 1.167 1.00 81.12 198 ASN A O 1
ATOM 1556 N N . MET A 1 199 ? 14.898 -10.557 -0.512 1.00 82.88 199 MET A N 1
ATOM 1557 C CA . MET A 1 199 ? 14.123 -9.607 -1.314 1.00 82.88 199 MET A CA 1
ATOM 1558 C C . MET A 1 199 ? 12.675 -9.469 -0.797 1.00 82.88 199 MET A C 1
ATOM 1560 O O . MET A 1 199 ? 12.056 -10.479 -0.439 1.00 82.88 199 MET A O 1
ATOM 1564 N N . PRO A 1 200 ? 12.085 -8.256 -0.781 1.00 86.69 200 PRO A N 1
ATOM 1565 C CA . PRO A 1 200 ? 10.685 -8.084 -0.407 1.00 86.69 200 PRO A CA 1
ATOM 1566 C C . PRO A 1 200 ? 9.739 -8.725 -1.432 1.00 86.69 200 PRO A C 1
ATOM 1568 O O . PRO A 1 200 ? 9.921 -8.594 -2.638 1.00 86.69 200 PRO A O 1
ATOM 1571 N N . SER A 1 201 ? 8.677 -9.379 -0.950 1.00 86.31 201 SER A N 1
ATOM 1572 C CA . SER A 1 201 ? 7.613 -9.910 -1.821 1.00 86.31 201 SER A CA 1
ATOM 1573 C C . SER A 1 201 ? 6.562 -8.861 -2.197 1.00 86.31 201 SER A C 1
ATOM 1575 O O . SER A 1 201 ? 5.853 -9.033 -3.181 1.00 86.31 201 SER A O 1
ATOM 1577 N N . ILE A 1 202 ? 6.418 -7.810 -1.386 1.00 89.38 202 ILE A N 1
ATOM 1578 C CA . ILE A 1 202 ? 5.461 -6.716 -1.583 1.00 89.38 202 ILE A CA 1
ATOM 1579 C C . ILE A 1 202 ? 6.162 -5.416 -1.196 1.00 89.38 202 ILE A C 1
ATOM 1581 O O . ILE A 1 202 ? 6.826 -5.355 -0.159 1.00 89.38 202 ILE A O 1
ATOM 1585 N N . ILE A 1 203 ? 5.976 -4.378 -2.007 1.00 90.81 203 ILE A N 1
ATOM 1586 C CA . ILE A 1 203 ? 6.403 -3.009 -1.720 1.00 90.81 203 ILE A CA 1
ATOM 1587 C C . ILE A 1 203 ? 5.177 -2.096 -1.661 1.00 90.81 203 ILE A C 1
ATOM 1589 O O . ILE A 1 203 ? 4.244 -2.244 -2.449 1.00 90.81 203 ILE A O 1
ATOM 1593 N N . PHE A 1 204 ? 5.178 -1.157 -0.717 1.00 93.19 204 PHE A N 1
ATOM 1594 C CA . PHE A 1 204 ? 4.135 -0.146 -0.572 1.00 93.19 204 PHE A CA 1
ATOM 1595 C C . PHE A 1 204 ? 4.696 1.224 -0.944 1.00 93.19 204 PHE A C 1
ATOM 1597 O O . PHE A 1 204 ? 5.786 1.590 -0.504 1.00 93.19 204 PHE A O 1
ATOM 1604 N N . PHE A 1 205 ? 3.925 1.990 -1.712 1.00 94.69 205 PHE A N 1
ATOM 1605 C CA . PHE A 1 205 ? 4.214 3.385 -2.027 1.00 94.69 205 PHE A CA 1
ATOM 1606 C C . PHE A 1 205 ? 3.095 4.280 -1.508 1.00 94.69 205 PHE A C 1
ATOM 1608 O O . PHE A 1 205 ? 1.924 3.903 -1.523 1.00 94.69 205 PHE A O 1
ATOM 1615 N N . PHE A 1 206 ? 3.470 5.480 -1.077 1.00 95.00 206 PHE A N 1
ATOM 1616 C CA . PHE A 1 206 ? 2.554 6.502 -0.595 1.00 95.00 206 PHE A CA 1
ATOM 1617 C C . PHE A 1 206 ? 2.982 7.862 -1.131 1.00 95.00 206 PHE A C 1
ATOM 1619 O O . PHE A 1 206 ? 4.159 8.216 -1.084 1.00 95.00 206 PHE A O 1
ATOM 1626 N N . CYS A 1 207 ? 2.014 8.612 -1.646 1.00 94.31 207 CYS A N 1
ATOM 1627 C CA . CYS A 1 207 ? 2.212 9.978 -2.094 1.00 94.31 207 CYS A CA 1
ATOM 1628 C C . CYS A 1 207 ? 1.673 10.929 -1.022 1.00 94.31 207 CYS A C 1
ATOM 1630 O O . CYS A 1 207 ? 0.476 11.189 -0.973 1.00 94.31 207 CYS A O 1
ATOM 1632 N N . GLU A 1 208 ? 2.564 11.429 -0.166 1.00 93.06 208 GLU A N 1
ATOM 1633 C CA . GLU A 1 208 ? 2.227 12.448 0.837 1.00 93.06 208 GLU A CA 1
ATOM 1634 C C . GLU A 1 208 ? 2.033 13.824 0.189 1.00 93.06 208 GLU A C 1
ATOM 1636 O O . GLU A 1 208 ? 1.086 14.548 0.486 1.00 93.06 208 GLU A O 1
ATOM 1641 N N . ILE A 1 209 ? 2.925 14.167 -0.745 1.00 91.00 209 ILE A N 1
ATOM 1642 C CA . ILE A 1 209 ? 2.890 15.418 -1.498 1.00 91.00 209 ILE A CA 1
ATOM 1643 C C . ILE A 1 209 ? 2.851 15.072 -2.990 1.00 91.00 209 ILE A C 1
ATOM 1645 O O . ILE A 1 209 ? 3.831 14.520 -3.505 1.00 91.00 209 ILE A O 1
ATOM 1649 N N . PRO A 1 210 ? 1.757 15.402 -3.701 1.00 92.12 210 PRO A N 1
ATOM 1650 C CA . PRO A 1 210 ? 1.675 15.212 -5.142 1.00 92.12 210 PRO A CA 1
ATOM 1651 C C . PRO A 1 210 ? 2.787 15.971 -5.879 1.00 92.12 210 PRO A C 1
ATOM 1653 O O . PRO A 1 210 ? 3.067 17.129 -5.547 1.00 92.12 210 PRO A O 1
ATOM 1656 N N . PRO A 1 211 ? 3.432 15.357 -6.887 1.00 91.00 211 PRO A N 1
ATOM 1657 C CA . PRO A 1 211 ? 4.411 16.055 -7.704 1.00 91.00 211 PRO A CA 1
ATOM 1658 C C . PRO A 1 211 ? 3.736 17.111 -8.594 1.00 91.00 211 PRO A C 1
ATOM 1660 O O . PRO A 1 211 ? 2.515 17.139 -8.759 1.00 91.00 211 PRO A O 1
ATOM 1663 N N . VAL A 1 212 ? 4.550 17.969 -9.215 1.00 92.00 212 VAL A N 1
ATOM 1664 C CA . VAL A 1 212 ? 4.076 18.853 -10.291 1.00 92.00 212 VAL A CA 1
ATOM 1665 C C . VAL A 1 212 ? 3.518 17.994 -11.426 1.00 92.00 212 VAL A C 1
ATOM 1667 O O . VAL A 1 212 ? 4.046 16.914 -11.707 1.00 92.00 212 VAL A O 1
ATOM 1670 N N . GLU A 1 213 ? 2.467 18.480 -12.080 1.00 91.06 213 GLU A N 1
ATOM 1671 C CA . GLU A 1 213 ? 1.813 17.793 -13.192 1.00 91.06 213 GLU A CA 1
ATOM 1672 C C . GLU A 1 213 ? 2.828 17.270 -14.227 1.00 91.06 213 GLU A C 1
ATOM 1674 O O . GLU A 1 213 ? 3.770 17.971 -14.603 1.00 91.06 213 GLU A O 1
ATOM 1679 N N . ASN A 1 214 ? 2.637 16.026 -14.679 1.00 86.06 214 ASN A N 1
ATOM 1680 C CA . ASN A 1 214 ? 3.515 15.317 -15.622 1.00 86.06 214 ASN A CA 1
ATOM 1681 C C . ASN A 1 214 ? 4.964 15.092 -15.141 1.00 86.06 214 ASN A C 1
ATOM 1683 O O . ASN A 1 214 ? 5.865 14.886 -15.953 1.00 86.06 214 ASN A O 1
ATOM 1687 N N . THR A 1 215 ? 5.208 15.101 -13.828 1.00 89.12 215 THR A N 1
ATOM 1688 C CA . THR A 1 215 ? 6.522 14.797 -13.237 1.00 89.12 215 THR A CA 1
ATOM 1689 C C . THR A 1 215 ? 6.399 13.812 -12.078 1.00 89.12 215 THR A C 1
ATOM 1691 O O . THR A 1 215 ? 5.310 13.610 -11.548 1.00 89.12 215 THR A O 1
ATOM 1694 N N . GLY A 1 216 ? 7.512 13.192 -11.669 1.00 87.88 216 GLY A N 1
ATOM 1695 C CA . GLY A 1 216 ? 7.602 12.453 -10.400 1.00 87.88 216 GLY A CA 1
ATOM 1696 C C . GLY A 1 216 ? 6.676 11.241 -10.263 1.00 87.88 216 GLY A C 1
ATOM 1697 O O . GLY A 1 216 ? 6.452 10.778 -9.149 1.00 87.88 216 GLY A O 1
ATOM 1698 N N . GLN A 1 217 ? 6.123 10.744 -11.368 1.00 90.50 217 GLN A N 1
ATOM 1699 C CA . GLN A 1 217 ? 5.375 9.493 -11.381 1.00 90.50 217 GLN A CA 1
ATOM 1700 C C . GLN A 1 217 ? 6.312 8.327 -11.049 1.00 90.50 217 GLN A C 1
ATOM 1702 O O . GLN A 1 217 ? 7.509 8.388 -11.332 1.00 90.50 217 GLN A O 1
ATOM 1707 N N . THR A 1 218 ? 5.745 7.250 -10.509 1.00 91.81 218 THR A N 1
ATOM 1708 C CA . THR A 1 218 ? 6.437 5.973 -10.305 1.00 91.81 218 THR A CA 1
ATOM 1709 C C . THR A 1 218 ? 5.907 4.978 -11.335 1.00 91.81 218 THR A C 1
ATOM 1711 O O . THR A 1 218 ? 4.857 4.376 -11.097 1.00 91.81 218 THR A O 1
ATOM 1714 N N . PRO A 1 219 ? 6.562 4.820 -12.502 1.00 91.00 219 PRO A N 1
ATOM 1715 C CA . PRO A 1 219 ? 6.150 3.825 -13.480 1.00 91.00 219 PRO A CA 1
ATOM 1716 C C . PRO A 1 219 ? 6.288 2.422 -12.893 1.00 91.00 219 PRO A C 1
ATOM 1718 O O . PRO A 1 219 ? 7.297 2.100 -12.266 1.00 91.00 219 PRO A O 1
ATOM 1721 N N . ILE A 1 220 ? 5.288 1.584 -13.139 1.00 92.38 220 ILE A N 1
ATOM 1722 C CA . ILE A 1 220 ? 5.310 0.160 -12.807 1.00 92.38 220 ILE A CA 1
ATOM 1723 C C . ILE A 1 220 ? 5.161 -0.652 -14.093 1.00 92.38 220 ILE A C 1
ATOM 1725 O O . ILE A 1 220 ? 4.467 -0.228 -15.017 1.00 92.38 220 ILE A O 1
ATOM 1729 N N . GLY A 1 221 ? 5.830 -1.801 -14.163 1.00 91.38 221 GLY A N 1
ATOM 1730 C CA . GLY A 1 221 ? 5.801 -2.695 -15.321 1.00 91.38 221 GLY A CA 1
ATOM 1731 C C . GLY A 1 221 ? 5.500 -4.130 -14.902 1.00 91.38 221 GLY A C 1
ATOM 1732 O O . GLY A 1 221 ? 5.918 -4.557 -13.827 1.00 91.38 221 GLY A O 1
ATOM 1733 N N . ASP A 1 222 ? 4.770 -4.866 -15.742 1.00 92.25 222 ASP A N 1
ATOM 1734 C CA . ASP A 1 222 ? 4.508 -6.287 -15.509 1.00 92.25 222 ASP A CA 1
ATOM 1735 C C . ASP A 1 222 ? 5.698 -7.114 -16.010 1.00 92.25 222 ASP A C 1
ATOM 1737 O O . ASP A 1 222 ? 5.884 -7.307 -17.213 1.00 92.25 222 ASP A O 1
ATOM 1741 N N . SER A 1 223 ? 6.505 -7.616 -15.076 1.00 92.12 223 SER A N 1
ATOM 1742 C CA . SER A 1 223 ? 7.655 -8.471 -15.380 1.00 92.12 223 SER A CA 1
ATOM 1743 C C . SER A 1 223 ? 7.280 -9.737 -16.161 1.00 92.12 223 SER A C 1
ATOM 1745 O O . SER A 1 223 ? 8.115 -10.234 -16.910 1.00 92.12 223 SER A O 1
ATOM 1747 N N . ARG A 1 224 ? 6.042 -10.246 -16.038 1.00 91.56 224 ARG A N 1
ATOM 1748 C CA . ARG A 1 224 ? 5.555 -11.409 -16.804 1.00 91.56 224 ARG A CA 1
ATOM 1749 C C . ARG A 1 224 ? 5.385 -11.040 -18.272 1.00 91.56 224 ARG A C 1
ATOM 1751 O O . ARG A 1 224 ? 5.927 -11.718 -19.136 1.00 91.56 224 ARG A O 1
ATOM 1758 N N . ALA A 1 225 ? 4.728 -9.913 -18.539 1.00 90.88 225 ALA A N 1
ATOM 1759 C CA . ALA A 1 225 ? 4.564 -9.401 -19.896 1.00 90.88 225 ALA A CA 1
ATOM 1760 C C . ALA A 1 225 ? 5.915 -9.026 -20.528 1.00 90.88 225 ALA A C 1
ATOM 1762 O O . ALA A 1 225 ? 6.145 -9.293 -21.705 1.00 90.88 225 ALA A O 1
ATOM 1763 N N . ILE A 1 226 ? 6.837 -8.454 -19.741 1.00 90.62 226 ILE A N 1
ATOM 1764 C CA . ILE A 1 226 ? 8.205 -8.184 -20.202 1.00 90.62 226 ILE A CA 1
ATOM 1765 C C . ILE A 1 226 ? 8.895 -9.495 -20.580 1.00 90.62 226 ILE A C 1
ATOM 1767 O O . ILE A 1 226 ? 9.416 -9.581 -21.687 1.00 90.62 226 ILE A O 1
ATOM 1771 N N . PHE A 1 227 ? 8.862 -10.513 -19.715 1.00 91.12 227 PHE A N 1
ATOM 1772 C CA . PHE A 1 227 ? 9.452 -11.827 -19.986 1.00 91.12 227 PHE A CA 1
ATOM 1773 C C . PHE A 1 227 ? 8.888 -12.461 -21.266 1.00 91.12 227 PHE A C 1
ATOM 1775 O O . PHE A 1 227 ? 9.662 -12.886 -22.117 1.00 91.12 227 PHE A O 1
ATOM 1782 N N . GLU A 1 228 ? 7.565 -12.447 -21.449 1.00 91.19 228 GLU A N 1
ATOM 1783 C CA . GLU A 1 228 ? 6.895 -12.959 -22.655 1.00 91.19 228 GLU A CA 1
ATOM 1784 C C . GLU A 1 228 ? 7.248 -12.177 -23.932 1.00 91.19 228 GLU A C 1
ATOM 1786 O O . GLU A 1 228 ? 7.167 -12.722 -25.032 1.00 91.19 228 GLU A O 1
ATOM 1791 N N . SER A 1 229 ? 7.648 -10.908 -23.803 1.00 91.50 229 SER A N 1
ATOM 1792 C CA . SER A 1 229 ? 8.039 -10.062 -24.938 1.00 91.50 229 SER A CA 1
ATOM 1793 C C . SER A 1 229 ? 9.491 -10.252 -25.393 1.00 91.50 229 SER A C 1
ATOM 1795 O O . SER A 1 229 ? 9.858 -9.773 -26.468 1.00 91.50 229 SER A O 1
ATOM 1797 N N . VAL A 1 230 ? 10.330 -10.917 -24.590 1.00 93.31 230 VAL A N 1
ATOM 1798 C CA . VAL A 1 230 ? 11.734 -11.166 -24.943 1.00 93.31 230 VAL A CA 1
ATOM 1799 C C . VAL A 1 230 ? 11.811 -12.217 -26.054 1.00 93.31 230 VAL A C 1
ATOM 1801 O O . VAL A 1 230 ? 11.096 -13.216 -26.031 1.00 93.31 230 VAL A O 1
ATOM 1804 N N . ASP A 1 231 ? 12.706 -12.010 -27.026 1.00 95.25 231 ASP A N 1
ATOM 1805 C CA . ASP A 1 231 ? 12.942 -12.967 -28.113 1.00 95.25 231 ASP A CA 1
ATOM 1806 C C . ASP A 1 231 ? 13.260 -14.368 -27.564 1.00 95.25 231 ASP A C 1
ATOM 1808 O O . ASP A 1 231 ? 14.122 -14.540 -26.696 1.00 95.25 231 ASP A O 1
ATOM 1812 N N . HIS A 1 232 ? 12.579 -15.382 -28.102 1.00 92.81 232 HIS A N 1
ATOM 1813 C CA . HIS A 1 232 ? 12.684 -16.758 -27.622 1.00 92.81 232 HIS A CA 1
ATOM 1814 C C . HIS A 1 232 ? 14.122 -17.302 -27.686 1.00 92.81 232 HIS A C 1
ATOM 1816 O O . HIS A 1 232 ? 14.517 -18.093 -26.826 1.00 92.81 232 HIS A O 1
ATOM 1822 N N . ASN A 1 233 ? 14.932 -16.892 -28.668 1.00 93.50 233 ASN A N 1
ATOM 1823 C CA . ASN A 1 233 ? 16.320 -17.348 -28.768 1.00 93.50 233 ASN A CA 1
ATOM 1824 C C . ASN A 1 233 ? 17.165 -16.787 -27.619 1.00 93.50 233 ASN A C 1
ATOM 1826 O O . ASN A 1 233 ? 17.960 -17.519 -27.033 1.00 93.50 233 ASN A O 1
ATOM 1830 N N . ILE A 1 234 ? 16.938 -15.520 -27.253 1.00 92.81 234 ILE A N 1
ATOM 1831 C CA . ILE A 1 234 ? 17.600 -14.883 -26.106 1.00 92.81 234 ILE A CA 1
ATOM 1832 C C . ILE A 1 234 ? 17.179 -15.586 -24.812 1.00 92.81 234 ILE A C 1
ATOM 1834 O O . ILE A 1 234 ? 18.031 -15.938 -24.001 1.00 92.81 234 ILE A O 1
ATOM 1838 N N . LEU A 1 235 ? 15.878 -15.840 -24.630 1.00 90.94 235 LEU A N 1
ATOM 1839 C CA . LEU A 1 235 ? 15.374 -16.547 -23.447 1.00 90.94 235 LEU A CA 1
ATOM 1840 C C . LEU A 1 235 ? 15.979 -17.946 -23.304 1.00 90.94 235 LEU A C 1
ATOM 1842 O O . LEU A 1 235 ? 16.357 -18.336 -22.203 1.00 90.94 235 LEU A O 1
ATOM 1846 N N . THR A 1 236 ? 16.099 -18.680 -24.411 1.00 90.94 236 THR A N 1
ATOM 1847 C CA . THR A 1 236 ? 16.663 -20.038 -24.409 1.00 90.94 236 THR A CA 1
ATOM 1848 C C . THR A 1 236 ? 18.120 -20.019 -23.950 1.00 90.94 236 THR A C 1
ATOM 1850 O O . THR A 1 236 ? 18.476 -20.764 -23.042 1.00 90.94 236 THR A O 1
ATOM 1853 N N . GLU A 1 237 ? 18.941 -19.107 -24.486 1.00 93.62 237 GLU A N 1
ATOM 1854 C CA . GLU A 1 237 ? 20.342 -18.969 -24.065 1.00 93.62 237 GLU A CA 1
ATOM 1855 C C . GLU A 1 237 ? 20.475 -18.631 -22.569 1.00 93.62 237 GLU A C 1
ATOM 1857 O O . GLU A 1 237 ? 21.398 -19.109 -21.910 1.00 93.62 237 GLU A O 1
ATOM 1862 N N . PHE A 1 238 ? 19.566 -17.816 -22.023 1.00 89.88 238 PHE A N 1
ATOM 1863 C CA . PHE A 1 238 ? 19.570 -17.462 -20.601 1.00 89.88 238 PHE A CA 1
ATOM 1864 C C . PHE A 1 238 ? 19.133 -18.611 -19.684 1.00 89.88 238 PHE A C 1
ATOM 1866 O O . PHE A 1 238 ? 19.684 -18.733 -18.596 1.00 89.88 238 PHE A O 1
ATOM 1873 N N . ILE A 1 239 ? 18.152 -19.425 -20.088 1.00 89.62 239 ILE A N 1
ATOM 1874 C CA . ILE A 1 239 ? 17.612 -20.528 -19.268 1.00 89.62 239 ILE A CA 1
ATOM 1875 C C . ILE A 1 239 ? 18.563 -21.733 -19.234 1.00 89.62 239 ILE A C 1
ATOM 1877 O O . ILE A 1 239 ? 18.594 -22.462 -18.246 1.00 89.62 239 ILE A O 1
ATOM 1881 N N . GLU A 1 240 ? 19.330 -21.958 -20.302 1.00 88.81 240 GLU A N 1
ATOM 1882 C CA . GLU A 1 240 ? 20.272 -23.083 -20.402 1.00 88.81 240 GLU A CA 1
ATOM 1883 C C . GLU A 1 240 ? 21.596 -22.869 -19.642 1.00 88.81 240 GLU A C 1
ATOM 1885 O O . GLU A 1 240 ? 22.418 -23.787 -19.579 1.00 88.81 240 GLU A O 1
ATOM 1890 N N . ARG A 1 241 ? 21.818 -21.678 -19.074 1.00 68.69 241 ARG A N 1
ATOM 1891 C CA . ARG A 1 241 ? 23.009 -21.326 -18.284 1.00 68.69 241 ARG A CA 1
ATOM 1892 C C . ARG A 1 241 ? 22.758 -21.431 -16.786 1.00 68.69 241 ARG A C 1
ATOM 1894 O O . ARG A 1 241 ? 23.709 -21.857 -16.092 1.00 68.69 241 ARG A O 1
#

Secondary structure (DSSP, 8-state):
--HHHHHHHHHHTS-GGGS-SSSBTGGGT--HHHHHHHHHHHHHHHTS---THHHHHS-BHHHHHHHHHHHH-----------EEEEESSTTT--PEEEEESS---HHHHHHHHHHHHHHHHHHHHHHS-EEEESS---SHHHHHHHHHHH--TT-------S--S---B-SSS-BPPP---TTPPPPP--TTTTSSS--S------SSPPSTTSS------HHHHHHHS-HHHHHHHHT-

Radius of gyration: 24.77 Å; chains: 1; bounding box: 48×42×77 Å